Protein AF-A0A1V5WYM6-F1 (afdb_monomer_lite)

Secondary structure (DSSP, 8-state):
----------SSHHHHHHHHHHHHHHHHHTT----------------------------------------------------------------------------HHHHHHHHS-------PPPHHHHHHHHHHHHHHHTS-TT---------SPPPPEEEEEEEETTEEEEEEEETTS--EEE-----TTS-SSEETTEEEEE-GGG-EEETT----EETTEEEEEEEE-TT-HHHHHHHHHHHHHHHHHGGGSEEEEEES--TTHHHHHHH-TT--SSEEEETTTEEEES-STTT-HHHHHHHHHHHHHHHH-

Structure (mmCIF, N/CA/C/O backbone):
data_AF-A0A1V5WYM6-F1
#
_entry.id   AF-A0A1V5WYM6-F1
#
loop_
_atom_site.group_PDB
_atom_site.id
_atom_site.type_symbol
_atom_site.label_atom_id
_atom_site.label_alt_id
_atom_site.label_comp_id
_atom_site.label_asym_id
_atom_site.label_entity_id
_atom_site.label_seq_id
_atom_site.pdbx_PDB_ins_code
_atom_site.Cartn_x
_atom_site.Cartn_y
_atom_site.Cartn_z
_atom_site.occupancy
_atom_site.B_iso_or_equiv
_atom_site.auth_seq_id
_atom_site.auth_comp_id
_atom_site.auth_asym_id
_atom_site.auth_atom_id
_atom_site.pdbx_PDB_model_num
ATOM 1 N N . MET A 1 1 ? -14.411 38.735 -56.224 1.00 36.78 1 MET A N 1
ATOM 2 C CA . MET A 1 1 ? -13.073 39.218 -55.833 1.00 36.78 1 MET A CA 1
ATOM 3 C C . MET A 1 1 ? -12.874 38.912 -54.362 1.00 36.78 1 MET A C 1
ATOM 5 O O . MET A 1 1 ? -13.707 39.319 -53.565 1.00 36.78 1 MET A O 1
ATOM 9 N N . ASN A 1 2 ? -11.775 38.206 -54.098 1.00 36.97 2 ASN A N 1
ATOM 10 C CA . ASN A 1 2 ? -11.032 38.018 -52.849 1.00 36.97 2 ASN A CA 1
ATOM 11 C C . ASN A 1 2 ? -11.520 36.994 -51.813 1.00 36.97 2 ASN A C 1
ATOM 13 O O . ASN A 1 2 ? -12.339 37.266 -50.940 1.00 36.97 2 ASN A O 1
ATOM 17 N N . GLU A 1 3 ? -10.879 35.827 -51.929 1.00 46.09 3 GLU A N 1
ATOM 18 C CA . GLU A 1 3 ? -10.325 35.000 -50.855 1.00 46.09 3 GLU A CA 1
ATOM 19 C C . GLU A 1 3 ? -9.585 35.822 -49.785 1.00 46.09 3 GLU A C 1
ATOM 21 O O . GLU A 1 3 ? -8.897 36.791 -50.112 1.00 46.09 3 GLU A O 1
ATOM 26 N N . GLN A 1 4 ? -9.621 35.354 -48.533 1.00 38.25 4 GLN A N 1
ATOM 27 C CA . GLN A 1 4 ? -8.415 35.312 -47.706 1.00 38.25 4 GLN A CA 1
ATOM 28 C C . GLN A 1 4 ? -8.516 34.227 -46.626 1.00 38.25 4 GLN A C 1
ATOM 30 O O . GLN A 1 4 ? -9.506 34.119 -45.902 1.00 38.25 4 GLN A O 1
ATOM 35 N N . GLU A 1 5 ? -7.474 33.399 -46.597 1.00 45.88 5 GLU A N 1
ATOM 36 C CA . GLU A 1 5 ? -7.307 32.178 -45.820 1.00 45.88 5 GLU A CA 1
ATOM 37 C C . GLU A 1 5 ? -6.870 32.412 -44.367 1.00 45.88 5 GLU A C 1
ATOM 39 O O . G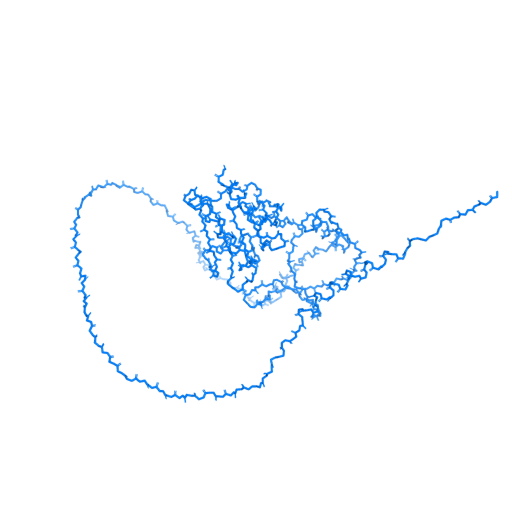LU A 1 5 ? -6.249 33.413 -44.008 1.00 45.88 5 GLU A O 1
ATOM 44 N N . ASN A 1 6 ? -7.162 31.393 -43.558 1.00 42.66 6 ASN A N 1
ATOM 45 C CA . ASN A 1 6 ? -6.689 31.173 -42.198 1.00 42.66 6 ASN A CA 1
ATOM 46 C C . ASN A 1 6 ? -5.190 30.840 -42.150 1.00 42.66 6 ASN A C 1
ATOM 48 O O . ASN A 1 6 ? -4.718 29.982 -42.894 1.00 42.66 6 ASN A O 1
ATOM 52 N N . GLY A 1 7 ? -4.481 31.393 -41.162 1.00 36.47 7 GLY A N 1
ATOM 53 C CA . GLY A 1 7 ? -3.114 31.002 -40.832 1.00 36.47 7 GLY A CA 1
ATOM 54 C C . GLY A 1 7 ? -2.772 31.185 -39.351 1.00 36.47 7 GLY A C 1
ATOM 55 O O . GLY A 1 7 ? -2.879 32.277 -38.811 1.00 36.47 7 GLY A O 1
ATOM 56 N N . GLU A 1 8 ? -2.272 30.097 -38.756 1.00 37.03 8 GLU A N 1
ATOM 57 C CA . GLU A 1 8 ? -1.333 30.041 -37.621 1.00 37.03 8 GLU A CA 1
ATOM 58 C C . GLU A 1 8 ? -1.859 30.044 -36.160 1.00 37.03 8 GLU A C 1
ATOM 60 O O . GLU A 1 8 ? -1.961 31.059 -35.480 1.00 37.03 8 GLU A O 1
ATOM 65 N N . SER A 1 9 ? -2.015 28.835 -35.594 1.00 44.81 9 SER A N 1
ATOM 66 C CA . SER A 1 9 ? -1.914 28.571 -34.146 1.00 44.81 9 SER A CA 1
ATOM 67 C C . SER A 1 9 ? -1.170 27.250 -33.902 1.00 44.81 9 SER A C 1
ATOM 69 O O . SER A 1 9 ? -1.761 26.178 -33.794 1.00 44.81 9 SER A O 1
ATOM 71 N N . SER A 1 10 ? 0.168 27.311 -33.871 1.00 47.84 10 SER A N 1
ATOM 72 C CA . SER A 1 10 ? 1.036 26.141 -33.622 1.00 47.84 10 SER A CA 1
ATOM 73 C C . SER A 1 10 ? 2.183 26.399 -32.628 1.00 47.84 10 SER A C 1
ATOM 75 O O . SER A 1 10 ? 2.973 25.489 -32.359 1.00 47.84 10 SER A O 1
ATOM 77 N N . LYS A 1 11 ? 2.313 27.599 -32.047 1.00 45.19 11 LYS A N 1
ATOM 78 C CA . LYS A 1 11 ? 3.473 27.932 -31.194 1.00 45.19 11 LYS A CA 1
ATOM 79 C C . LYS A 1 11 ? 3.240 27.775 -29.683 1.00 45.19 11 LYS A C 1
ATOM 81 O O . LYS A 1 11 ? 4.210 27.566 -28.964 1.00 45.19 11 LYS A O 1
ATOM 86 N N . SER A 1 12 ? 1.998 27.744 -29.188 1.00 44.78 12 SER A N 1
ATOM 87 C CA . SER A 1 12 ? 1.734 27.658 -27.734 1.00 44.78 12 SER A CA 1
ATOM 88 C C . SER A 1 12 ? 1.784 26.239 -27.145 1.00 44.78 12 SER A C 1
ATOM 90 O O . SER A 1 12 ? 2.057 26.081 -25.958 1.00 44.78 12 SER A O 1
ATOM 92 N N . LYS A 1 13 ? 1.607 25.182 -27.953 1.00 44.88 13 LYS A N 1
ATOM 93 C CA . LYS A 1 13 ? 1.629 23.787 -27.459 1.00 44.88 13 LYS A CA 1
ATOM 94 C C . LYS A 1 13 ? 3.032 23.224 -27.200 1.00 44.88 13 LYS A C 1
ATOM 96 O O . LYS A 1 13 ? 3.163 22.254 -26.462 1.00 44.88 13 LYS A O 1
ATOM 101 N N . LYS A 1 14 ? 4.088 23.828 -27.760 1.00 44.44 14 LYS A N 1
ATOM 102 C CA . LYS A 1 14 ? 5.473 23.354 -27.563 1.00 44.44 14 LYS A CA 1
ATOM 103 C C . LYS A 1 14 ? 6.084 23.789 -26.226 1.00 44.44 14 LYS A C 1
ATOM 105 O O . LYS A 1 14 ? 6.972 23.108 -25.730 1.00 44.44 14 LYS A O 1
ATOM 110 N N . ILE A 1 15 ? 5.585 24.865 -25.616 1.00 46.44 15 ILE A N 1
ATOM 111 C CA . ILE A 1 15 ? 6.141 25.397 -24.359 1.00 46.44 15 ILE A CA 1
ATOM 112 C C . ILE A 1 15 ? 5.663 24.583 -23.144 1.00 46.44 15 ILE A C 1
ATOM 114 O O . ILE A 1 15 ? 6.421 24.380 -22.202 1.00 46.44 15 ILE A O 1
ATOM 118 N N . ILE A 1 16 ? 4.450 24.022 -23.191 1.00 46.00 16 ILE A N 1
ATOM 119 C CA . ILE A 1 16 ? 3.878 23.265 -22.063 1.00 46.00 16 ILE A CA 1
ATOM 120 C C . ILE A 1 16 ? 4.504 21.862 -21.932 1.00 46.00 16 ILE A C 1
ATOM 122 O O . ILE A 1 16 ? 4.691 21.372 -20.823 1.00 46.00 16 ILE A O 1
ATOM 126 N N . ILE A 1 17 ? 4.915 21.237 -23.042 1.00 46.59 17 ILE A N 1
ATOM 127 C CA . ILE A 1 17 ? 5.555 19.906 -23.020 1.00 46.59 17 ILE A CA 1
ATOM 128 C C . ILE A 1 17 ? 7.007 19.987 -22.511 1.00 46.59 17 ILE A C 1
ATOM 130 O O . ILE A 1 17 ? 7.480 19.058 -21.859 1.00 46.59 17 ILE A O 1
ATOM 134 N N . GLY A 1 18 ? 7.698 21.113 -22.726 1.00 40.75 18 GLY A N 1
ATOM 135 C CA . GLY A 1 18 ? 9.065 21.317 -22.234 1.00 40.75 18 GLY A CA 1
ATOM 136 C C . GLY A 1 18 ? 9.179 21.380 -20.706 1.00 40.75 18 GLY A C 1
ATOM 137 O O . GLY A 1 18 ? 10.177 20.932 -20.153 1.00 40.75 18 GLY A O 1
ATOM 138 N N . LEU A 1 19 ? 8.149 21.871 -20.008 1.00 40.53 19 LEU A N 1
ATOM 139 C CA . LEU A 1 19 ? 8.171 22.016 -18.546 1.00 40.53 19 LEU A CA 1
ATOM 140 C C . LEU A 1 19 ? 7.964 20.689 -17.797 1.00 40.53 19 LEU A C 1
ATOM 142 O O . LEU A 1 19 ? 8.553 20.496 -16.739 1.00 40.53 19 LEU A O 1
ATOM 146 N N . ILE A 1 20 ? 7.203 19.745 -18.360 1.00 45.59 20 ILE A N 1
ATOM 147 C CA . ILE A 1 20 ? 6.904 18.463 -17.694 1.00 45.59 20 ILE A CA 1
ATOM 148 C C . ILE A 1 20 ? 8.109 17.505 -17.751 1.00 45.59 20 ILE A C 1
ATOM 150 O O . ILE A 1 20 ? 8.365 16.774 -16.795 1.00 45.59 20 ILE A O 1
ATOM 154 N N . VAL A 1 21 ? 8.906 17.547 -18.826 1.00 42.94 21 VAL A N 1
ATOM 155 C CA . VAL A 1 21 ? 10.108 16.700 -18.965 1.00 42.94 21 VAL A CA 1
ATOM 156 C C . VAL A 1 21 ? 11.228 17.142 -18.011 1.00 42.94 21 VAL A C 1
ATOM 158 O O . VAL A 1 21 ? 11.961 16.304 -17.491 1.00 42.94 21 VAL A O 1
ATOM 161 N N . VAL A 1 22 ? 11.322 18.440 -17.700 1.00 40.50 22 VAL A N 1
ATOM 162 C CA . VAL A 1 22 ? 12.322 18.966 -16.755 1.00 40.50 22 VAL A CA 1
ATOM 163 C C . VAL A 1 22 ? 12.018 18.535 -15.312 1.00 40.50 22 VAL A C 1
ATOM 165 O O . VAL A 1 22 ? 12.944 18.210 -14.572 1.00 40.50 22 VAL A O 1
ATOM 168 N N . SER A 1 23 ? 10.744 18.422 -14.918 1.00 43.16 23 SER A N 1
ATOM 169 C CA . SER A 1 23 ? 10.367 17.976 -13.566 1.00 43.16 23 SER A CA 1
ATOM 170 C C . SER A 1 23 ? 10.660 16.493 -13.300 1.00 43.16 23 SER A C 1
ATOM 172 O O . SER A 1 23 ? 11.067 16.150 -12.193 1.00 43.16 23 SER A O 1
ATOM 174 N N . VAL A 1 24 ? 10.530 15.618 -14.306 1.00 44.75 24 VAL A N 1
ATOM 175 C CA . VAL A 1 24 ? 10.865 14.184 -14.161 1.00 44.75 24 VAL A CA 1
ATOM 176 C C . VAL A 1 24 ? 12.384 13.972 -14.084 1.00 44.75 24 VAL A C 1
ATOM 178 O O . VAL A 1 24 ? 12.848 13.118 -13.332 1.00 44.75 24 VAL A O 1
ATOM 181 N N . ILE A 1 25 ? 13.178 14.795 -14.781 1.00 45.91 25 ILE A N 1
ATOM 182 C CA . ILE A 1 25 ? 14.649 14.722 -14.730 1.00 45.91 25 ILE A CA 1
ATOM 183 C C . ILE A 1 25 ? 15.201 15.309 -13.415 1.00 45.91 25 ILE A C 1
ATOM 185 O O . ILE A 1 25 ? 16.142 14.754 -12.848 1.00 45.91 25 ILE A O 1
ATOM 189 N N . LEU A 1 26 ? 14.594 16.370 -12.867 1.00 37.72 26 LEU A N 1
ATOM 190 C CA . LEU A 1 26 ? 14.989 16.919 -11.560 1.00 37.72 26 LEU A CA 1
ATOM 191 C C . LEU A 1 26 ? 14.658 15.984 -10.384 1.00 37.72 26 LEU A C 1
ATOM 193 O O . LEU A 1 26 ? 15.432 15.937 -9.430 1.00 37.72 26 LEU A O 1
ATOM 197 N N . GLY A 1 27 ? 13.585 15.187 -10.469 1.00 40.03 27 GLY A N 1
ATOM 198 C CA . GLY A 1 27 ? 13.257 14.177 -9.452 1.00 40.03 27 GLY A CA 1
ATOM 199 C C . GLY A 1 27 ? 14.315 13.074 -9.310 1.00 40.03 27 GLY A C 1
ATOM 200 O O . GLY A 1 27 ? 14.562 12.597 -8.207 1.00 40.03 27 GLY A O 1
ATOM 201 N N . ILE A 1 28 ? 15.008 12.729 -10.401 1.00 44.94 28 ILE A N 1
ATOM 202 C CA . ILE A 1 28 ? 16.105 11.745 -10.393 1.00 44.94 28 ILE A CA 1
ATOM 203 C C . ILE A 1 28 ? 17.408 12.374 -9.861 1.00 44.94 28 ILE A C 1
ATOM 205 O O . ILE A 1 28 ? 18.213 11.698 -9.222 1.00 44.94 28 ILE A O 1
ATOM 209 N N . TYR A 1 29 ? 17.612 13.681 -10.058 1.00 36.41 29 TYR A N 1
ATOM 210 C CA . TYR A 1 29 ? 18.844 14.366 -9.645 1.00 36.41 29 TYR A CA 1
ATOM 211 C C . TYR A 1 29 ? 18.934 14.639 -8.132 1.00 36.41 29 TYR A C 1
ATOM 213 O O . TYR A 1 29 ? 20.037 14.735 -7.595 1.00 36.41 29 TYR A O 1
ATOM 221 N N . TYR A 1 30 ? 17.805 14.734 -7.421 1.00 42.03 30 TYR A N 1
ATOM 222 C CA . TYR A 1 30 ? 17.810 14.971 -5.969 1.00 42.03 30 TYR A CA 1
ATOM 223 C C . TYR A 1 30 ? 18.059 13.715 -5.117 1.00 42.03 30 TYR A C 1
ATOM 225 O O . TYR A 1 30 ? 18.401 13.859 -3.945 1.00 42.03 30 TYR A O 1
ATOM 233 N N . PHE A 1 31 ? 17.981 12.509 -5.691 1.00 44.03 31 PHE A N 1
ATOM 234 C CA . PHE A 1 31 ? 18.270 11.255 -4.977 1.00 44.03 31 PHE A CA 1
ATOM 235 C C . PHE A 1 31 ? 19.743 10.814 -5.029 1.00 44.03 31 PHE A C 1
ATOM 237 O O . PHE A 1 31 ? 20.125 9.902 -4.305 1.00 44.03 31 PHE A O 1
ATOM 244 N N . ASN A 1 32 ? 20.591 11.483 -5.821 1.00 42.31 32 ASN A N 1
ATOM 245 C CA . ASN A 1 32 ? 22.005 11.128 -6.002 1.00 42.31 32 ASN A CA 1
ATOM 246 C C . ASN A 1 32 ? 22.963 12.260 -5.592 1.00 42.31 32 ASN A C 1
ATOM 248 O O . ASN A 1 32 ? 23.913 12.573 -6.313 1.00 42.31 32 ASN A O 1
ATOM 252 N N . LYS A 1 33 ? 22.755 12.885 -4.426 1.00 35.44 33 LYS A N 1
ATOM 253 C CA . LYS A 1 33 ? 23.860 13.614 -3.785 1.00 35.44 33 LYS A CA 1
ATOM 254 C C . LYS A 1 33 ? 24.669 12.631 -2.936 1.00 35.44 33 LYS A C 1
ATOM 256 O O . LYS A 1 33 ? 24.126 12.128 -1.955 1.00 35.44 33 LYS A O 1
ATOM 261 N N . PRO A 1 34 ? 25.942 12.357 -3.268 1.00 38.69 34 PRO A N 1
ATOM 262 C CA . PRO A 1 34 ? 26.804 11.610 -2.367 1.00 38.69 34 PRO A CA 1
ATOM 263 C C . PRO A 1 34 ? 26.969 12.417 -1.076 1.00 38.69 34 PRO A C 1
ATOM 265 O O . PRO A 1 34 ? 27.369 13.584 -1.107 1.00 38.69 34 PRO A O 1
ATOM 268 N N . VAL A 1 35 ? 26.646 11.798 0.058 1.00 39.81 35 VAL A N 1
ATOM 269 C CA . VAL A 1 35 ? 27.080 12.289 1.364 1.00 39.81 35 VAL A CA 1
ATOM 270 C C . VAL A 1 35 ? 28.595 12.119 1.393 1.00 39.81 35 VAL A C 1
ATOM 272 O O . VAL A 1 35 ? 29.107 11.008 1.492 1.00 39.81 35 VAL A O 1
ATOM 275 N N . VAL A 1 36 ? 29.314 13.227 1.237 1.00 39.72 36 VAL A N 1
ATOM 276 C CA . VAL A 1 36 ? 30.743 13.287 1.531 1.00 39.72 36 VAL A CA 1
ATOM 277 C C . VAL A 1 36 ? 30.860 13.249 3.050 1.00 39.72 36 VAL A C 1
ATOM 279 O O . VAL A 1 36 ? 30.557 14.235 3.719 1.00 39.72 36 VAL A O 1
ATOM 282 N N . ILE A 1 37 ? 31.231 12.092 3.596 1.00 38.41 37 ILE A N 1
ATOM 283 C CA . ILE A 1 37 ? 31.683 11.992 4.983 1.00 38.41 37 ILE A CA 1
ATOM 284 C C . ILE A 1 37 ? 33.111 12.537 4.995 1.00 38.41 37 ILE A C 1
ATOM 286 O O . ILE A 1 37 ? 34.018 11.945 4.414 1.00 38.41 37 ILE A O 1
ATOM 290 N N . ASP A 1 38 ? 33.278 13.720 5.580 1.00 35.78 38 ASP A N 1
ATOM 291 C CA . ASP A 1 38 ? 34.584 14.325 5.818 1.00 35.78 38 ASP A CA 1
ATOM 292 C C . ASP A 1 38 ? 35.191 13.666 7.066 1.00 35.78 38 ASP A C 1
ATOM 294 O O . ASP A 1 38 ? 34.845 13.993 8.204 1.00 35.78 38 ASP A O 1
ATOM 298 N N . ASP A 1 39 ? 36.059 12.677 6.849 1.00 42.38 39 ASP A N 1
ATOM 299 C CA . ASP A 1 39 ? 36.878 12.057 7.890 1.00 42.38 39 ASP A CA 1
ATOM 300 C C . ASP A 1 39 ? 37.925 13.061 8.389 1.00 42.38 39 ASP A C 1
ATOM 302 O O . ASP A 1 39 ? 39.085 13.027 7.975 1.00 42.38 39 ASP A O 1
ATOM 306 N N . LYS A 1 40 ? 37.530 13.980 9.280 1.00 41.56 40 LYS A N 1
ATOM 307 C CA . LYS A 1 40 ? 38.462 14.830 10.041 1.00 41.56 40 LYS A CA 1
ATOM 308 C C . LYS A 1 40 ? 37.807 15.472 11.268 1.00 41.56 40 LYS A C 1
ATOM 310 O O . LYS A 1 40 ? 37.371 16.616 11.233 1.00 41.56 40 LYS A O 1
ATOM 315 N N . LYS A 1 41 ? 37.830 14.737 12.384 1.00 34.66 41 LYS A N 1
ATOM 316 C CA . LYS A 1 41 ? 38.372 15.151 13.699 1.00 34.66 41 LYS A CA 1
ATOM 317 C C . LYS A 1 41 ? 37.830 14.240 14.797 1.00 34.66 41 LYS A C 1
ATOM 319 O O . LYS A 1 41 ? 36.766 14.460 15.364 1.00 34.66 41 LYS A O 1
ATOM 324 N N . VAL A 1 42 ? 38.634 13.233 15.118 1.00 39.03 42 VAL A N 1
ATOM 325 C CA . VAL A 1 42 ? 38.655 12.629 16.447 1.00 39.03 42 VAL A CA 1
ATOM 326 C C . VAL A 1 42 ? 39.412 13.610 17.336 1.00 39.03 42 VAL A C 1
ATOM 328 O O . VAL A 1 42 ? 40.638 13.620 17.323 1.00 39.03 42 VAL A O 1
ATOM 331 N N . ASP A 1 43 ? 38.689 14.453 18.070 1.00 38.03 43 ASP A N 1
ATOM 332 C CA . ASP A 1 43 ? 39.252 15.161 19.218 1.00 38.03 43 ASP A CA 1
ATOM 333 C C . ASP A 1 43 ? 38.719 14.492 20.488 1.00 38.03 43 ASP A C 1
ATOM 335 O O . ASP A 1 43 ? 37.525 14.484 20.788 1.00 38.03 43 ASP A O 1
ATOM 339 N N . GLN A 1 44 ? 39.653 13.861 21.197 1.00 40.50 44 GLN A N 1
ATOM 340 C CA . GLN A 1 44 ? 39.470 13.225 22.490 1.00 40.50 44 GLN A CA 1
ATOM 341 C C . GLN A 1 44 ? 39.040 14.272 23.524 1.00 40.50 44 GLN A C 1
ATOM 343 O O . GLN A 1 44 ? 39.818 15.162 23.876 1.00 40.50 44 GLN A O 1
ATOM 348 N N . ALA A 1 45 ? 37.829 14.138 24.063 1.00 34.50 45 ALA A N 1
ATOM 349 C CA . ALA A 1 45 ? 37.422 14.851 25.264 1.00 34.50 45 ALA A CA 1
ATOM 350 C C . ALA A 1 45 ? 37.619 13.944 26.484 1.00 34.50 45 ALA A C 1
ATOM 352 O O . ALA A 1 45 ? 36.924 12.953 26.693 1.00 34.50 45 ALA A O 1
ATOM 353 N N . LYS A 1 46 ? 38.661 14.318 27.225 1.00 33.91 46 LYS A N 1
ATOM 354 C CA . LYS A 1 46 ? 39.077 13.916 28.566 1.00 33.91 46 LYS A CA 1
ATOM 355 C C . LYS A 1 46 ? 37.951 13.468 29.501 1.00 33.91 46 LYS A C 1
ATOM 357 O O . LYS A 1 46 ? 36.995 14.193 29.752 1.00 33.91 46 LYS A O 1
ATOM 362 N N . VAL A 1 47 ? 38.222 12.321 30.115 1.00 37.72 47 VAL A N 1
ATOM 363 C CA . VAL A 1 47 ? 37.813 11.946 31.469 1.00 37.72 47 VAL A CA 1
ATOM 364 C C . VAL A 1 47 ? 38.242 13.051 32.438 1.00 37.72 47 VAL A C 1
ATOM 366 O O . VAL A 1 47 ? 39.424 13.399 32.493 1.00 37.72 47 VAL A O 1
ATOM 369 N N . SER A 1 48 ? 37.295 13.593 33.194 1.00 35.06 48 SER A N 1
ATOM 370 C CA . SER A 1 48 ? 37.574 14.303 34.439 1.00 35.06 48 SER A CA 1
ATOM 371 C C . SER A 1 48 ? 36.612 13.797 35.499 1.00 35.06 48 SER A C 1
ATOM 373 O O . SER A 1 48 ? 35.399 13.979 35.392 1.00 35.06 48 SER A O 1
ATOM 375 N N . ASP A 1 49 ? 37.206 13.121 36.474 1.00 38.84 49 ASP A N 1
ATOM 376 C CA . ASP A 1 49 ? 36.630 12.749 37.752 1.00 38.84 49 ASP A CA 1
ATOM 377 C C . ASP A 1 49 ? 36.068 13.975 38.472 1.00 38.84 49 ASP A C 1
ATOM 379 O O . ASP A 1 49 ? 36.772 14.970 38.623 1.00 38.84 49 ASP A O 1
ATOM 383 N N . GLU A 1 50 ? 34.845 13.868 38.985 1.00 34.91 50 GLU A N 1
ATOM 384 C CA . GLU A 1 50 ? 34.429 14.595 40.184 1.00 34.91 50 GLU A CA 1
ATOM 385 C C . GLU A 1 50 ? 33.249 13.864 40.844 1.00 34.91 50 GLU A C 1
ATOM 387 O O . GLU A 1 50 ? 32.126 13.832 40.342 1.00 34.91 50 GLU A O 1
ATOM 392 N N . GLN A 1 51 ? 33.535 13.232 41.985 1.00 35.31 51 GLN A N 1
ATOM 393 C CA . GLN A 1 51 ? 32.532 12.901 42.997 1.00 35.31 51 GLN A CA 1
ATOM 394 C C . GLN A 1 51 ? 31.957 14.194 43.596 1.00 35.31 51 GLN A C 1
ATOM 396 O O . GLN A 1 51 ? 32.651 15.209 43.673 1.00 35.31 51 GLN A O 1
ATOM 401 N N . PRO A 1 52 ? 30.769 14.105 44.212 1.00 45.41 52 PRO A N 1
ATOM 402 C CA . PRO A 1 52 ? 30.780 14.295 45.657 1.00 45.41 52 PRO A CA 1
ATOM 403 C C . PRO A 1 52 ? 30.025 13.216 46.437 1.00 45.41 52 PRO A C 1
ATOM 405 O O . PRO A 1 52 ? 29.077 12.583 45.978 1.00 45.41 52 PRO A O 1
ATOM 408 N N . GLN A 1 53 ? 30.533 13.030 47.652 1.00 32.78 53 GLN A N 1
ATOM 409 C CA . GLN A 1 53 ? 29.983 12.270 48.766 1.00 32.78 53 GLN A CA 1
ATOM 410 C C . GLN A 1 53 ? 28.755 12.957 49.391 1.00 32.78 53 GLN A C 1
ATOM 412 O O . GLN A 1 53 ? 28.593 14.169 49.268 1.00 32.78 53 GLN A O 1
ATOM 417 N N . GLY A 1 54 ? 28.015 12.186 50.195 1.00 32.38 54 GLY A N 1
ATOM 418 C CA . GLY A 1 54 ? 27.216 12.676 51.329 1.00 32.38 54 GLY A CA 1
ATOM 419 C C . GLY A 1 54 ? 25.738 12.313 51.217 1.00 32.38 54 GLY A C 1
ATOM 420 O O . GLY A 1 54 ? 25.044 12.905 50.406 1.00 32.38 54 GLY A O 1
ATOM 421 N N . GLU A 1 55 ? 25.296 11.227 51.870 1.00 33.38 55 GLU A N 1
ATOM 422 C CA . GLU A 1 55 ? 24.508 11.245 53.133 1.00 33.38 55 GLU A CA 1
ATOM 423 C C . GLU A 1 55 ? 23.029 11.643 52.898 1.00 33.38 55 GLU A C 1
ATOM 425 O O . GLU A 1 55 ? 22.755 12.627 52.236 1.00 33.38 55 GLU A O 1
ATOM 430 N N . ASN A 1 56 ? 21.977 10.983 53.391 1.00 35.62 56 ASN A N 1
ATOM 431 C CA . ASN A 1 56 ? 21.794 10.120 54.555 1.00 35.62 56 ASN A CA 1
ATOM 432 C C . ASN A 1 56 ? 20.416 9.406 54.450 1.00 35.62 56 ASN A C 1
ATOM 434 O O . ASN A 1 56 ? 19.446 10.028 54.033 1.00 35.62 56 ASN A O 1
ATOM 438 N N . LYS A 1 57 ? 20.385 8.150 54.922 1.00 34.56 57 LYS A N 1
ATOM 439 C CA . LYS A 1 57 ? 19.414 7.497 55.838 1.00 34.56 57 LYS A CA 1
ATOM 440 C C . LYS A 1 57 ? 17.906 7.313 55.553 1.00 34.56 57 LYS A C 1
ATOM 442 O O . LYS A 1 57 ? 17.189 8.259 55.266 1.00 34.56 57 LYS A O 1
ATOM 447 N N . GLU A 1 58 ? 17.505 6.076 55.915 1.00 36.78 58 GLU A N 1
ATOM 448 C CA . GLU A 1 58 ? 16.258 5.615 56.584 1.00 36.78 58 GLU A CA 1
ATOM 449 C C . GLU A 1 58 ? 14.944 5.702 55.768 1.00 36.78 58 GLU A C 1
ATOM 451 O O . GLU A 1 58 ? 14.689 6.686 55.098 1.00 36.78 58 GLU A O 1
ATOM 456 N N . GLU A 1 59 ? 14.031 4.720 55.720 1.00 36.03 59 GLU A N 1
ATOM 457 C CA . GLU A 1 59 ? 13.745 3.563 56.581 1.00 36.03 59 GLU A CA 1
ATOM 458 C C . GLU A 1 59 ? 12.763 2.590 55.863 1.00 36.03 59 GLU A C 1
ATOM 460 O O . GLU A 1 59 ? 11.836 3.021 55.182 1.00 36.03 59 GLU A O 1
ATOM 465 N N . VAL A 1 60 ? 13.027 1.282 55.996 1.00 35.78 60 VAL A N 1
ATOM 466 C CA . VAL A 1 60 ? 12.138 0.108 56.227 1.00 35.78 60 VAL A CA 1
ATOM 467 C C . VAL A 1 60 ? 10.614 0.319 56.008 1.00 35.78 60 VAL A C 1
ATOM 469 O O . VAL A 1 60 ? 9.988 1.173 56.620 1.00 35.78 60 VAL A O 1
ATOM 472 N N . SER A 1 61 ? 9.901 -0.497 55.221 1.00 36.06 61 SER A N 1
ATOM 473 C CA . SER A 1 61 ? 9.407 -1.797 55.703 1.00 36.06 61 SER A CA 1
ATOM 474 C C . SER A 1 61 ? 8.734 -2.660 54.628 1.00 36.06 61 SER A C 1
ATOM 476 O O . SER A 1 61 ? 8.044 -2.210 53.717 1.00 36.06 61 SER A O 1
ATOM 478 N N . GLU A 1 62 ? 8.976 -3.946 54.823 1.00 38.84 62 GLU A N 1
ATOM 479 C CA . GLU A 1 62 ? 8.550 -5.162 54.150 1.00 38.84 62 GLU A CA 1
ATOM 480 C C . GLU A 1 62 ? 7.289 -5.709 54.837 1.00 38.84 62 GLU A C 1
ATOM 482 O O . GLU A 1 62 ? 7.325 -5.842 56.053 1.00 38.84 62 GLU A O 1
ATOM 487 N N . VAL A 1 63 ? 6.225 -6.076 54.101 1.00 33.84 63 VAL A N 1
ATOM 488 C CA . VAL A 1 63 ? 5.321 -7.190 54.476 1.00 33.84 63 VAL A CA 1
ATOM 489 C C . VAL A 1 63 ? 4.634 -7.792 53.230 1.00 33.84 63 VAL A C 1
ATOM 491 O O . VAL A 1 63 ? 3.819 -7.163 52.560 1.00 33.84 63 VAL A O 1
ATOM 494 N N . LYS A 1 64 ? 4.928 -9.068 52.982 1.00 38.28 64 LYS A N 1
ATOM 495 C CA . LYS A 1 64 ? 4.067 -10.151 52.444 1.00 38.28 64 LYS A CA 1
ATOM 496 C C . LYS A 1 64 ? 4.339 -11.354 53.394 1.00 38.28 64 LYS A C 1
ATOM 498 O O . LYS A 1 64 ? 5.345 -11.263 54.100 1.00 38.28 64 LYS A O 1
ATOM 503 N N . PRO A 1 65 ? 3.639 -12.512 53.400 1.00 52.75 65 PRO A N 1
ATOM 504 C CA . PRO A 1 65 ? 2.406 -12.959 52.729 1.00 52.75 65 PRO A CA 1
ATOM 505 C C . PRO A 1 65 ? 1.434 -13.760 53.658 1.00 52.75 65 PRO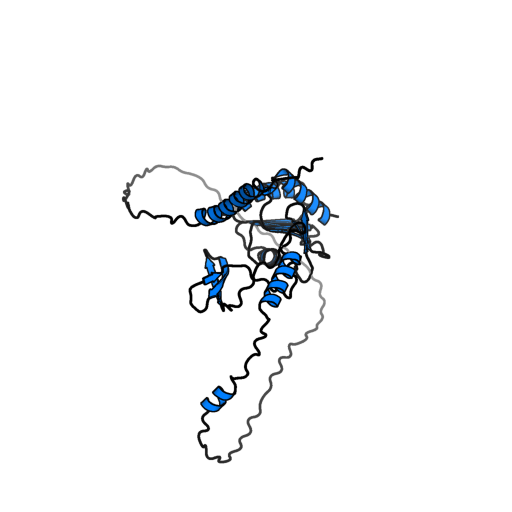 A C 1
ATOM 507 O O . PRO A 1 65 ? 1.766 -14.058 54.792 1.00 52.75 65 PRO A O 1
ATOM 510 N N . GLU A 1 66 ? 0.275 -14.183 53.140 1.00 32.44 66 GLU A N 1
ATOM 511 C CA . GLU A 1 66 ? -0.568 -15.334 53.580 1.00 32.44 66 GLU A CA 1
ATOM 512 C C . GLU A 1 66 ? -1.634 -15.484 52.466 1.00 32.44 66 GLU A C 1
ATOM 514 O O . GLU A 1 66 ? -2.243 -14.485 52.095 1.00 32.44 66 GLU A O 1
ATOM 519 N N . VAL A 1 67 ? -1.793 -16.542 51.657 1.00 38.41 67 VAL A N 1
ATOM 520 C CA . VAL A 1 67 ? -1.980 -18.000 51.832 1.00 38.41 67 VAL A CA 1
ATOM 521 C C . VAL A 1 67 ? -3.095 -18.376 52.804 1.00 38.41 67 VAL A C 1
ATOM 523 O O . VAL A 1 67 ? -2.830 -18.509 53.986 1.00 38.41 67 VAL A O 1
ATOM 526 N N . VAL A 1 68 ? -4.286 -18.677 52.266 1.00 35.00 68 VAL A N 1
ATOM 527 C CA . VAL A 1 68 ? -5.143 -19.791 52.717 1.00 35.00 68 VAL A CA 1
ATOM 528 C C . VAL A 1 68 ? -5.862 -20.397 51.501 1.00 35.00 68 VAL A C 1
ATOM 530 O O . VAL A 1 68 ? -6.430 -19.692 50.668 1.00 35.00 68 VAL A O 1
ATOM 533 N N . SER A 1 69 ? -5.768 -21.718 51.423 1.00 34.16 69 SER A N 1
ATOM 534 C CA . SER A 1 69 ? -6.414 -22.691 50.537 1.00 34.16 69 SER A CA 1
ATOM 535 C C . SER A 1 69 ? -7.614 -23.360 51.223 1.00 34.16 69 SER A C 1
ATOM 537 O O . SER A 1 69 ? -7.595 -23.441 52.443 1.00 34.16 69 SER A O 1
ATOM 539 N N . GLU A 1 70 ? -8.559 -23.917 50.452 1.00 34.28 70 GLU A N 1
ATOM 540 C CA . GLU A 1 70 ? -9.249 -25.226 50.650 1.00 34.28 70 GLU A CA 1
ATOM 541 C C . GLU A 1 70 ? -10.289 -25.408 49.512 1.00 34.28 70 GLU A C 1
ATOM 543 O O . GLU A 1 70 ? -11.025 -24.477 49.197 1.00 34.28 70 GLU A O 1
ATOM 548 N N . GLU A 1 71 ? -10.140 -26.409 48.627 1.00 32.09 71 GLU A N 1
ATOM 549 C CA . GLU A 1 71 ? -10.741 -27.774 48.649 1.00 32.09 71 GLU A CA 1
ATOM 550 C C . GLU A 1 71 ? -12.280 -27.776 48.542 1.00 32.09 71 GLU A C 1
ATOM 552 O O . GLU A 1 71 ? -12.972 -27.218 49.382 1.00 32.09 71 GLU A O 1
ATOM 557 N N . GLY A 1 72 ? -12.905 -28.258 47.460 1.00 30.62 72 GLY A N 1
ATOM 558 C CA . GLY A 1 72 ? -13.139 -29.649 46.998 1.00 30.62 72 GLY A CA 1
ATOM 559 C C . GLY A 1 72 ? -14.565 -29.643 46.377 1.00 30.62 72 GLY A C 1
ATOM 560 O O . GLY A 1 72 ? -15.338 -28.748 46.701 1.00 30.62 72 GLY A O 1
ATOM 561 N N . LYS A 1 73 ? -15.060 -30.468 45.447 1.00 31.80 73 LYS A N 1
ATOM 562 C CA . LYS A 1 73 ? -14.984 -31.900 45.107 1.00 31.80 73 LYS A CA 1
ATOM 563 C C . LYS A 1 73 ? -15.665 -32.057 43.719 1.00 31.80 73 LYS A C 1
ATOM 565 O O . LYS A 1 73 ? -16.580 -31.299 43.420 1.00 31.80 73 LYS A O 1
ATOM 570 N N . GLU A 1 74 ? -15.125 -32.837 42.780 1.00 30.88 74 GLU A N 1
ATOM 571 C CA . GLU A 1 74 ? -15.411 -34.269 42.522 1.00 30.88 74 GLU A CA 1
ATOM 572 C C . GLU A 1 74 ? -16.653 -34.509 41.630 1.00 30.88 74 GLU A C 1
ATOM 574 O O . GLU A 1 74 ? -17.752 -34.051 41.930 1.00 30.88 74 GLU A O 1
ATOM 579 N N . GLY A 1 75 ? -16.451 -35.231 40.521 1.00 31.53 75 GLY A N 1
ATOM 580 C CA . GLY A 1 75 ? -17.488 -35.627 39.563 1.00 31.53 75 GLY A CA 1
ATOM 581 C C . GLY A 1 75 ? -16.900 -36.200 38.269 1.00 31.53 75 GLY A C 1
ATOM 582 O O . GLY A 1 75 ? -16.657 -35.465 37.318 1.00 31.53 75 GLY A O 1
ATOM 583 N N . GLU A 1 76 ? -16.632 -37.508 38.285 1.00 32.91 76 GLU A N 1
ATOM 584 C CA . GLU A 1 76 ? -16.271 -38.383 37.158 1.00 32.91 76 GLU A CA 1
ATOM 585 C C . GLU A 1 76 ? -17.227 -38.266 35.950 1.00 32.91 76 GLU A C 1
ATOM 587 O O . GLU A 1 76 ? -18.419 -38.073 36.148 1.00 32.91 76 GLU A O 1
ATOM 592 N N . GLU A 1 77 ? -16.745 -38.494 34.716 1.00 32.38 77 GLU A N 1
ATOM 593 C CA . GLU A 1 77 ? -17.051 -39.724 33.949 1.00 32.38 77 GLU A CA 1
ATOM 594 C C . GLU A 1 77 ? -16.236 -39.817 32.634 1.00 32.38 77 GLU A C 1
ATOM 596 O O . GLU A 1 77 ? -15.943 -38.833 31.959 1.00 32.38 77 GLU A O 1
ATOM 601 N N . LYS A 1 78 ? -15.833 -41.051 32.314 1.00 33.47 78 LYS A N 1
ATOM 602 C CA . LYS A 1 78 ? -14.988 -41.513 31.201 1.00 33.47 78 LYS A CA 1
ATOM 603 C C . LYS A 1 78 ? -15.739 -41.555 29.859 1.00 33.47 78 LYS A C 1
ATOM 605 O O . LYS A 1 78 ? -16.890 -41.975 29.843 1.00 33.47 78 LYS A O 1
ATOM 610 N N . LYS A 1 79 ? -15.025 -41.374 28.736 1.00 31.41 79 LYS A N 1
ATOM 611 C CA . LYS A 1 79 ? -14.776 -42.445 27.735 1.00 31.41 79 LYS A CA 1
ATOM 612 C C . LYS A 1 79 ? -13.980 -41.964 26.514 1.00 31.41 79 LYS A C 1
ATOM 614 O O . LYS A 1 79 ? -14.377 -41.024 25.841 1.00 31.41 79 LYS A O 1
ATOM 619 N N . ASP A 1 80 ? -12.879 -42.677 26.281 1.00 30.55 80 ASP A N 1
ATOM 620 C CA . ASP A 1 80 ? -12.343 -43.216 25.023 1.00 30.55 80 ASP A CA 1
ATOM 621 C C . ASP A 1 80 ? -12.773 -42.580 23.689 1.00 30.55 80 ASP A C 1
ATOM 623 O O . ASP A 1 80 ? -13.954 -42.536 23.358 1.00 30.55 80 ASP A O 1
ATOM 627 N N . VAL A 1 81 ? -11.790 -42.242 22.846 1.00 33.78 81 VAL A N 1
ATOM 628 C CA . VAL A 1 81 ? -11.421 -43.038 21.654 1.00 33.78 81 VAL A CA 1
ATOM 629 C C . VAL A 1 81 ? -10.147 -42.440 21.038 1.00 33.78 81 VAL A C 1
ATOM 631 O O . VAL A 1 81 ? -10.095 -41.280 20.638 1.00 33.78 81 VAL A O 1
ATOM 634 N N . SER A 1 82 ? -9.112 -43.274 20.973 1.00 33.06 82 SER A N 1
ATOM 635 C CA . SER A 1 82 ? -7.902 -43.115 20.169 1.00 33.06 82 SER A CA 1
ATOM 636 C C . SER A 1 82 ? -8.186 -43.413 18.696 1.00 33.06 82 SER A C 1
ATOM 638 O O . SER A 1 82 ? -8.885 -44.382 18.400 1.00 33.06 82 SER A O 1
ATOM 640 N N . ALA A 1 83 ? -7.550 -42.694 17.773 1.00 32.94 83 ALA A N 1
ATOM 641 C CA . ALA A 1 83 ? -7.267 -43.235 16.447 1.00 32.94 83 ALA A CA 1
ATOM 642 C C . ALA A 1 83 ? -5.888 -42.767 15.981 1.00 32.94 83 ALA A C 1
ATOM 644 O O . ALA A 1 83 ? -5.580 -41.577 15.954 1.00 32.94 83 ALA A O 1
ATOM 645 N N . GLU A 1 84 ? -5.065 -43.769 15.703 1.00 33.91 84 GLU A N 1
ATOM 646 C CA . GLU A 1 84 ? -3.645 -43.722 15.420 1.00 33.91 84 GLU A CA 1
ATOM 647 C C . GLU A 1 84 ? -3.322 -43.204 14.017 1.00 33.91 84 GLU A C 1
ATOM 649 O O . GLU A 1 84 ? -4.027 -43.428 13.033 1.00 33.91 84 GLU A O 1
ATOM 654 N N . THR A 1 85 ? -2.165 -42.558 13.964 1.00 31.80 85 THR A N 1
ATOM 655 C CA . THR A 1 85 ? -1.329 -42.288 12.802 1.00 31.80 85 THR A CA 1
ATOM 656 C C . THR A 1 85 ? -0.959 -43.587 12.073 1.00 31.80 85 THR A C 1
ATOM 658 O O . THR A 1 85 ? -0.356 -44.474 12.672 1.00 31.80 85 THR A O 1
ATOM 661 N N . ILE A 1 86 ? -1.222 -43.672 10.765 1.00 32.53 86 ILE A N 1
ATOM 662 C CA . ILE A 1 86 ? -0.659 -44.714 9.891 1.00 32.53 86 ILE A CA 1
ATOM 663 C C . ILE A 1 86 ? 0.456 -44.078 9.054 1.00 32.53 86 ILE A C 1
ATOM 665 O O . ILE A 1 86 ? 0.196 -43.304 8.136 1.00 32.53 86 ILE A O 1
ATOM 669 N N . ILE A 1 87 ? 1.704 -44.401 9.399 1.00 32.38 87 ILE A N 1
ATOM 670 C CA . ILE A 1 87 ? 2.875 -44.248 8.528 1.00 32.38 87 ILE A CA 1
ATOM 671 C C . ILE A 1 87 ? 3.120 -45.626 7.918 1.00 32.38 87 ILE A C 1
ATOM 673 O O . ILE A 1 87 ? 3.448 -46.575 8.626 1.00 32.38 87 ILE A O 1
ATOM 677 N N . GLU A 1 88 ? 2.934 -45.743 6.608 1.00 30.58 88 GLU A N 1
ATOM 678 C CA . GLU A 1 88 ? 3.174 -46.976 5.865 1.00 30.58 88 GLU A CA 1
ATOM 679 C C . GLU A 1 88 ? 4.665 -47.052 5.495 1.00 30.58 88 GLU A C 1
ATOM 681 O O . GLU A 1 88 ? 5.149 -46.405 4.567 1.00 30.58 88 GLU A O 1
ATOM 686 N N . SER A 1 89 ? 5.425 -47.808 6.284 1.00 31.47 89 SER A N 1
ATOM 687 C CA . SER A 1 89 ? 6.808 -48.186 6.001 1.00 31.47 89 SER A CA 1
ATOM 688 C C . SER A 1 89 ? 6.838 -49.406 5.076 1.00 31.47 89 SER A C 1
ATOM 690 O O . SER A 1 89 ? 6.425 -50.497 5.467 1.00 31.47 89 SER A O 1
ATOM 692 N N . VAL A 1 90 ? 7.354 -49.232 3.859 1.00 28.27 90 VAL A N 1
ATOM 693 C CA . VAL A 1 90 ? 7.612 -50.321 2.906 1.00 28.27 90 VAL A CA 1
ATOM 694 C C . VAL A 1 90 ? 8.949 -50.991 3.244 1.00 28.27 90 VAL A C 1
ATOM 696 O O . VAL A 1 90 ? 10.015 -50.420 3.021 1.00 28.27 90 VAL A O 1
ATOM 699 N N . GLU A 1 91 ? 8.898 -52.220 3.762 1.00 30.58 91 GLU A N 1
ATOM 700 C CA . GLU A 1 91 ? 10.058 -53.109 3.882 1.00 30.58 91 GLU A CA 1
ATOM 701 C C . GLU A 1 91 ? 10.365 -53.784 2.536 1.00 30.58 91 GLU A C 1
ATOM 703 O O . GLU A 1 91 ? 9.571 -54.564 2.004 1.00 30.58 91 GLU A O 1
ATOM 708 N N . VAL A 1 92 ? 11.559 -53.533 1.993 1.00 29.25 92 VAL A N 1
ATOM 709 C CA . VAL A 1 92 ? 12.101 -54.280 0.851 1.00 29.25 92 VAL A CA 1
ATOM 710 C C . VAL A 1 92 ? 12.873 -55.490 1.376 1.00 29.25 92 VAL A C 1
ATOM 712 O O . VAL A 1 92 ? 13.925 -55.357 2.000 1.00 29.25 92 VAL A O 1
ATOM 715 N N . LYS A 1 93 ? 12.352 -56.689 1.096 1.00 34.72 93 LYS A N 1
ATOM 716 C CA . LYS A 1 93 ? 13.007 -57.970 1.389 1.00 34.72 93 LYS A CA 1
ATOM 717 C C . LYS A 1 93 ? 14.282 -58.129 0.559 1.00 34.72 93 LYS A C 1
ATOM 719 O O . LYS A 1 93 ? 14.241 -58.163 -0.670 1.00 34.72 93 LYS A O 1
ATOM 724 N N . THR A 1 94 ? 15.409 -58.295 1.240 1.00 31.61 94 THR A N 1
ATOM 725 C CA . THR A 1 94 ? 16.706 -58.647 0.660 1.00 31.61 94 THR A CA 1
ATOM 726 C C . THR A 1 94 ? 16.746 -60.138 0.312 1.00 31.61 94 THR A C 1
ATOM 728 O O . THR A 1 94 ? 16.900 -61.004 1.169 1.00 31.61 94 THR A O 1
ATOM 731 N N . GLY A 1 95 ? 16.599 -60.450 -0.977 1.00 32.09 95 GLY A N 1
ATOM 732 C CA . GLY A 1 95 ? 16.845 -61.778 -1.538 1.00 32.09 95 GLY A CA 1
ATOM 733 C C . GLY A 1 95 ? 18.205 -61.825 -2.230 1.00 32.09 95 GLY A C 1
ATOM 734 O O . GLY A 1 95 ? 18.417 -61.165 -3.243 1.00 32.09 95 GLY A O 1
ATOM 735 N N . THR A 1 96 ? 19.136 -62.600 -1.680 1.00 33.41 96 THR A N 1
ATOM 736 C CA . THR A 1 96 ? 20.464 -62.845 -2.249 1.00 33.41 96 THR A CA 1
ATOM 737 C C . THR A 1 96 ? 20.350 -63.761 -3.470 1.00 33.41 96 THR A C 1
ATOM 739 O O . THR A 1 96 ? 19.995 -64.928 -3.336 1.00 33.41 96 THR A O 1
ATOM 742 N N . VAL A 1 97 ? 20.705 -63.267 -4.658 1.00 32.56 97 VAL A N 1
ATOM 743 C CA . VAL A 1 97 ? 20.984 -64.109 -5.830 1.00 32.56 97 VAL A CA 1
ATOM 744 C C . VAL A 1 97 ? 22.351 -63.713 -6.374 1.00 32.56 97 VAL A C 1
ATOM 746 O O . VAL A 1 97 ? 22.523 -62.643 -6.950 1.00 32.56 97 VAL A O 1
ATOM 749 N N . LYS A 1 98 ? 23.338 -64.588 -6.159 1.00 40.25 98 LYS A N 1
ATOM 750 C CA . LYS A 1 98 ? 24.623 -64.546 -6.860 1.00 40.25 98 LYS A CA 1
ATOM 751 C C . LYS A 1 98 ? 24.389 -64.961 -8.309 1.00 40.25 98 LYS A C 1
ATOM 753 O O . LYS A 1 98 ? 23.913 -66.070 -8.553 1.00 40.25 98 LYS A O 1
ATOM 758 N N . LYS A 1 99 ? 24.764 -64.108 -9.258 1.00 37.62 99 LYS A N 1
ATOM 759 C CA . LYS A 1 99 ? 25.095 -64.545 -10.612 1.00 37.62 99 LYS A CA 1
ATOM 760 C C . LYS A 1 99 ? 26.133 -63.602 -11.198 1.00 37.62 99 LYS A C 1
ATOM 762 O O . LYS A 1 99 ? 25.922 -62.393 -11.236 1.00 37.62 99 LYS A O 1
ATOM 767 N N . ASP A 1 100 ? 27.255 -64.189 -11.583 1.00 47.31 100 ASP A N 1
ATOM 768 C CA . ASP A 1 100 ? 28.403 -63.532 -12.185 1.00 47.31 100 ASP A CA 1
ATOM 769 C C . ASP A 1 100 ? 27.978 -62.752 -13.435 1.00 47.31 100 ASP A C 1
ATOM 771 O O . ASP A 1 100 ? 27.476 -63.328 -14.402 1.00 47.31 100 ASP A O 1
ATOM 775 N N . ILE A 1 101 ? 28.159 -61.430 -13.399 1.00 40.03 101 ILE A N 1
ATOM 776 C CA . ILE A 1 101 ? 28.096 -60.564 -14.575 1.00 40.03 101 ILE A CA 1
ATOM 777 C C . ILE A 1 101 ? 29.373 -59.733 -14.579 1.00 40.03 101 ILE A C 1
ATOM 779 O O . ILE A 1 101 ? 29.618 -58.902 -13.707 1.00 40.03 101 ILE A O 1
ATOM 783 N N . GLU A 1 102 ? 30.186 -60.015 -15.583 1.00 40.75 102 GLU A N 1
ATOM 784 C CA . GLU A 1 102 ? 31.402 -59.319 -15.965 1.00 40.75 102 GLU A CA 1
ATOM 785 C C . GLU A 1 102 ? 31.093 -57.827 -16.204 1.00 40.75 102 GLU A C 1
ATOM 787 O O . GLU A 1 102 ? 30.441 -57.445 -17.178 1.00 40.75 102 GLU A O 1
ATOM 792 N N . GLN A 1 103 ? 31.510 -56.970 -15.268 1.00 37.91 103 GLN A N 1
ATOM 793 C CA . GLN A 1 103 ? 31.353 -55.519 -15.363 1.00 37.91 103 GLN A CA 1
ATOM 794 C C . GLN A 1 103 ? 32.313 -54.956 -16.418 1.00 37.91 103 GLN A C 1
ATOM 796 O O . GLN A 1 103 ? 33.488 -54.718 -16.147 1.00 37.91 103 GLN A O 1
ATOM 801 N N . LYS A 1 104 ? 31.797 -54.658 -17.614 1.00 46.78 104 LYS A N 1
ATOM 802 C CA . LYS A 1 104 ? 32.358 -53.563 -18.416 1.00 46.78 104 LYS A CA 1
ATOM 803 C C . LYS A 1 104 ? 31.920 -52.243 -17.773 1.00 46.78 104 LYS A C 1
ATOM 805 O O . LYS A 1 104 ? 30.724 -52.095 -17.514 1.00 46.78 104 LYS A O 1
ATOM 810 N N . PRO A 1 105 ? 32.827 -51.286 -17.512 1.00 45.31 105 PRO A N 1
ATOM 811 C CA . PRO A 1 105 ? 32.435 -49.988 -16.986 1.00 45.31 105 PRO A CA 1
ATOM 812 C C . PRO A 1 105 ? 31.629 -49.258 -18.063 1.00 45.31 105 PRO A C 1
ATOM 814 O O . PRO A 1 105 ? 32.174 -48.790 -19.060 1.00 45.31 105 PRO A O 1
ATOM 817 N N . VAL A 1 106 ? 30.309 -49.214 -17.891 1.00 49.34 106 VAL A N 1
ATOM 818 C CA . VAL A 1 106 ? 29.456 -48.296 -18.643 1.00 49.34 106 VAL A CA 1
ATOM 819 C C . VAL A 1 106 ? 29.671 -46.936 -18.002 1.00 49.34 106 VAL A C 1
ATOM 821 O O . VAL A 1 106 ? 29.408 -46.763 -16.813 1.00 49.34 106 VAL A O 1
ATOM 824 N N . ASP A 1 107 ? 30.230 -46.012 -18.773 1.00 55.19 107 ASP A N 1
ATOM 825 C CA . ASP A 1 107 ? 30.558 -44.660 -18.344 1.00 55.19 107 ASP A CA 1
ATOM 826 C C . ASP A 1 107 ? 29.293 -43.941 -17.842 1.00 55.19 107 ASP A C 1
ATOM 828 O O . ASP A 1 107 ? 28.472 -43.445 -18.617 1.00 55.19 107 ASP A O 1
ATOM 832 N N . ALA A 1 108 ? 29.100 -43.938 -16.522 1.00 49.72 108 ALA A N 1
ATOM 833 C CA . ALA A 1 108 ? 27.934 -43.350 -15.875 1.00 49.72 108 ALA A CA 1
ATOM 834 C C . ALA A 1 108 ? 27.832 -41.835 -16.138 1.00 49.72 108 ALA A C 1
ATOM 836 O O . ALA A 1 108 ? 26.733 -41.285 -16.069 1.00 49.72 108 ALA A O 1
ATOM 837 N N . MET A 1 10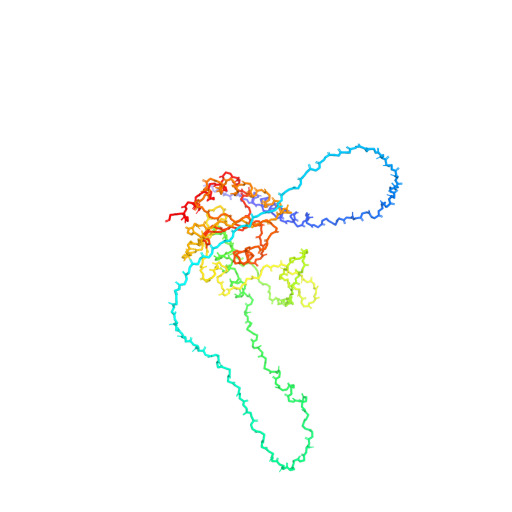9 ? 28.929 -41.163 -16.521 1.00 51.53 109 MET A N 1
ATOM 838 C CA . MET A 1 109 ? 28.882 -39.755 -16.931 1.00 51.53 109 MET A CA 1
ATOM 839 C C . MET A 1 109 ? 28.199 -39.546 -18.288 1.00 51.53 109 MET A C 1
ATOM 841 O O . MET A 1 109 ? 27.564 -38.510 -18.492 1.00 51.53 109 MET A O 1
ATOM 845 N N . ALA A 1 110 ? 28.262 -40.516 -19.204 1.00 51.72 110 ALA A N 1
ATOM 846 C CA . ALA A 1 110 ? 27.603 -40.399 -20.505 1.00 51.72 110 ALA A CA 1
ATOM 847 C C . ALA A 1 110 ? 26.071 -40.484 -20.380 1.00 51.72 110 ALA A C 1
ATOM 849 O O . ALA A 1 110 ? 25.347 -39.783 -21.090 1.00 51.72 110 ALA A O 1
ATOM 850 N N . LEU A 1 111 ? 25.567 -41.291 -19.437 1.00 43.50 111 LEU A N 1
ATOM 851 C CA . LEU A 1 111 ? 24.127 -41.425 -19.200 1.00 43.50 111 LEU A CA 1
ATOM 852 C C . LEU A 1 111 ? 23.542 -40.206 -18.470 1.00 43.50 111 LEU A C 1
ATOM 854 O O . LEU A 1 111 ? 22.428 -39.784 -18.774 1.00 43.50 111 LEU A O 1
ATOM 858 N N . VAL A 1 112 ? 24.311 -39.595 -17.560 1.00 51.34 112 VAL A N 1
ATOM 859 C CA . VAL A 1 112 ? 23.906 -38.359 -16.872 1.00 51.34 112 VAL A CA 1
ATOM 860 C C . VAL A 1 112 ? 23.842 -37.187 -17.858 1.00 51.34 112 VAL A C 1
ATOM 862 O O . VAL A 1 112 ? 22.854 -36.461 -17.855 1.00 51.34 112 VAL A O 1
ATOM 865 N N . ASN A 1 113 ? 24.787 -37.061 -18.797 1.00 49.03 113 ASN A N 1
ATOM 866 C CA . ASN A 1 113 ? 24.718 -36.023 -19.838 1.00 49.03 113 ASN A CA 1
ATOM 867 C C . ASN A 1 113 ? 23.556 -36.211 -20.833 1.00 49.03 113 ASN A C 1
ATOM 869 O O . ASN A 1 113 ? 23.084 -35.232 -21.410 1.00 49.03 113 ASN A O 1
ATOM 873 N N . SER A 1 114 ? 23.054 -37.438 -21.010 1.00 45.34 114 SER A N 1
ATOM 874 C CA . SER A 1 114 ? 21.897 -37.719 -21.872 1.00 45.34 114 SER A CA 1
ATOM 875 C C . SER A 1 114 ? 20.548 -37.372 -21.226 1.00 45.34 114 SER A C 1
ATOM 877 O O . SER A 1 114 ? 19.562 -37.233 -21.949 1.00 45.34 114 SER A O 1
ATOM 879 N N . LEU A 1 115 ? 20.474 -37.245 -19.896 1.00 44.81 115 LEU A N 1
ATOM 880 C CA . LEU A 1 115 ? 19.215 -37.039 -19.163 1.00 44.81 115 LEU A CA 1
ATOM 881 C C . LEU A 1 115 ? 18.937 -35.569 -18.800 1.00 44.81 115 LEU A C 1
ATOM 883 O O . LEU A 1 115 ? 17.848 -35.265 -18.323 1.00 44.81 115 LEU A O 1
ATOM 887 N N . ILE A 1 116 ? 19.874 -34.646 -19.060 1.00 50.19 116 ILE A N 1
ATOM 888 C CA . ILE A 1 116 ? 19.741 -33.212 -18.715 1.00 50.19 116 ILE A CA 1
ATOM 889 C C . ILE A 1 116 ? 19.364 -32.355 -19.946 1.00 50.19 116 ILE A C 1
ATOM 891 O O . ILE A 1 116 ? 19.212 -31.141 -19.850 1.00 50.19 116 ILE A O 1
ATOM 895 N N . SER A 1 117 ? 19.170 -32.958 -21.124 1.00 47.00 117 SER A N 1
ATOM 896 C CA . SER A 1 117 ? 18.904 -32.221 -22.370 1.00 47.00 117 SER A CA 1
ATOM 897 C C . SER A 1 117 ? 17.485 -32.418 -22.902 1.00 47.00 117 SER A C 1
ATOM 899 O O . SER A 1 117 ? 17.273 -32.652 -24.088 1.00 47.00 117 SER A O 1
ATOM 901 N N . THR A 1 118 ? 16.471 -32.306 -22.044 1.00 45.44 118 THR A N 1
ATOM 902 C CA . THR A 1 118 ? 15.162 -31.877 -22.548 1.00 45.44 118 THR A CA 1
ATOM 903 C C . THR A 1 118 ? 15.164 -30.352 -22.560 1.00 45.44 118 THR A C 1
ATOM 905 O O . THR A 1 118 ? 15.094 -29.756 -21.481 1.00 45.44 118 THR A O 1
ATOM 908 N N . PRO A 1 119 ? 15.279 -29.687 -23.725 1.00 50.16 119 PRO A N 1
ATOM 909 C CA . PRO A 1 119 ? 15.137 -28.243 -23.782 1.00 50.16 119 PRO A CA 1
ATOM 910 C C . PRO A 1 119 ? 13.741 -27.891 -23.269 1.00 50.16 119 PRO A C 1
ATOM 912 O O . PRO A 1 119 ? 12.734 -28.272 -23.867 1.00 50.16 119 PRO A O 1
ATOM 915 N N . VAL A 1 120 ? 13.678 -27.175 -22.143 1.00 46.75 120 VAL A N 1
ATOM 916 C CA . VAL A 1 120 ? 12.452 -26.492 -21.732 1.00 46.75 120 VAL A CA 1
ATOM 917 C C . VAL A 1 120 ? 12.099 -25.579 -22.895 1.00 46.75 120 VAL A C 1
ATOM 919 O O . VAL A 1 120 ? 12.876 -24.686 -23.237 1.00 46.75 120 VAL A O 1
ATOM 922 N N . ALA A 1 121 ? 10.982 -25.857 -23.566 1.00 50.12 121 ALA A N 1
ATOM 923 C CA . ALA A 1 121 ? 10.535 -25.051 -24.686 1.00 50.12 121 ALA A CA 1
ATOM 924 C C . ALA A 1 121 ? 10.375 -23.609 -24.194 1.00 50.12 121 ALA A C 1
ATOM 926 O O . ALA A 1 121 ? 9.460 -23.294 -23.433 1.00 50.12 121 ALA A O 1
ATOM 927 N N . VAL A 1 122 ? 11.302 -22.736 -24.590 1.00 58.09 122 VAL A N 1
ATOM 928 C CA . VAL A 1 122 ? 11.229 -21.315 -24.266 1.00 58.09 122 VAL A CA 1
ATOM 929 C C . VAL A 1 122 ? 10.056 -20.764 -25.063 1.00 58.09 122 VAL A C 1
ATOM 931 O O . VAL A 1 122 ? 10.145 -20.583 -26.280 1.00 58.09 122 VAL A O 1
ATOM 934 N N . VAL A 1 123 ? 8.934 -20.530 -24.385 1.00 63.25 123 VAL A N 1
ATOM 935 C CA . VAL A 1 123 ? 7.780 -19.858 -24.979 1.00 63.25 123 VAL A CA 1
ATOM 936 C C . VAL A 1 123 ? 8.219 -18.436 -25.309 1.00 63.25 123 VAL A C 1
ATOM 938 O O . VAL A 1 123 ? 8.338 -17.582 -24.434 1.00 63.25 123 VAL A O 1
ATOM 941 N N . THR A 1 124 ? 8.526 -18.187 -26.579 1.00 70.88 124 THR A N 1
ATOM 942 C CA . THR A 1 124 ? 8.929 -16.866 -27.057 1.00 70.88 124 THR A CA 1
ATOM 943 C C . THR A 1 124 ? 7.729 -16.173 -27.686 1.00 70.88 124 THR A C 1
ATOM 945 O O . THR A 1 124 ? 7.100 -16.685 -28.609 1.00 70.88 124 THR A O 1
ATOM 948 N N . MET A 1 125 ? 7.384 -15.000 -27.158 1.00 82.25 125 MET A N 1
ATOM 949 C CA . MET A 1 125 ? 6.372 -14.120 -27.736 1.00 82.25 125 MET A CA 1
ATOM 950 C C . MET A 1 125 ? 7.038 -13.150 -28.718 1.00 82.25 125 MET A C 1
ATOM 952 O O . MET A 1 125 ? 8.188 -12.752 -28.523 1.00 82.25 125 MET A O 1
ATOM 956 N N . GLU A 1 126 ? 6.327 -12.774 -29.779 1.00 89.69 126 GLU A N 1
ATOM 957 C CA . GLU A 1 126 ? 6.761 -11.697 -30.672 1.00 89.69 126 GLU A CA 1
ATOM 958 C C . GLU A 1 126 ? 6.826 -10.363 -29.884 1.00 89.69 126 GLU A C 1
ATOM 960 O O . GLU A 1 126 ? 5.947 -10.128 -29.046 1.00 89.69 126 GLU A O 1
ATOM 965 N N . PRO A 1 127 ? 7.859 -9.513 -30.086 1.00 90.75 127 PRO A N 1
ATOM 966 C CA . PRO A 1 127 ? 8.082 -8.322 -29.262 1.00 90.75 127 PRO A CA 1
ATOM 967 C C . PRO A 1 127 ? 6.882 -7.378 -29.170 1.00 90.75 127 PRO A C 1
ATOM 969 O O . PRO A 1 127 ? 6.537 -6.935 -28.072 1.00 90.75 127 PRO A O 1
ATOM 972 N N . LYS A 1 128 ? 6.220 -7.081 -30.295 1.00 91.75 128 LYS A N 1
ATOM 973 C CA . LYS A 1 128 ? 5.056 -6.194 -30.301 1.00 91.75 128 LYS A CA 1
ATOM 974 C C . LYS A 1 128 ? 3.901 -6.799 -29.510 1.00 91.75 128 LYS A C 1
ATOM 976 O O . LYS A 1 128 ? 3.317 -6.109 -28.683 1.00 91.75 128 LYS A O 1
ATOM 981 N N . LYS A 1 129 ? 3.621 -8.091 -29.686 1.00 92.88 129 LYS A N 1
ATOM 982 C CA . LYS A 1 129 ? 2.587 -8.799 -28.921 1.00 92.88 129 LYS A CA 1
ATOM 983 C C . LYS A 1 129 ? 2.864 -8.782 -27.412 1.00 92.88 129 LYS A C 1
ATOM 985 O O . LYS A 1 129 ? 1.928 -8.627 -26.630 1.00 92.88 129 LYS A O 1
ATOM 990 N N . ALA A 1 130 ? 4.126 -8.907 -26.997 1.00 92.25 130 ALA A N 1
ATOM 991 C CA . ALA A 1 130 ? 4.505 -8.800 -25.587 1.00 92.25 130 ALA A CA 1
ATOM 992 C C . ALA A 1 130 ? 4.288 -7.379 -25.037 1.00 92.25 130 ALA A C 1
ATOM 994 O O . ALA A 1 130 ? 3.730 -7.222 -23.950 1.00 92.25 130 ALA A O 1
ATOM 995 N N . ALA A 1 131 ? 4.672 -6.353 -25.803 1.00 94.12 131 ALA A N 1
ATOM 996 C CA . ALA A 1 131 ? 4.458 -4.955 -25.434 1.00 94.12 131 ALA A CA 1
ATOM 997 C C . ALA A 1 131 ? 2.964 -4.598 -25.347 1.00 94.12 131 ALA A C 1
ATOM 999 O O . ALA A 1 131 ? 2.546 -3.956 -24.385 1.00 94.12 131 ALA A O 1
ATOM 1000 N N . ASP A 1 132 ? 2.159 -5.059 -26.309 1.00 95.38 132 ASP A N 1
ATOM 1001 C CA . ASP A 1 132 ? 0.707 -4.868 -26.314 1.00 95.38 132 ASP A CA 1
ATOM 1002 C C . ASP A 1 132 ? 0.075 -5.524 -25.069 1.00 95.38 132 ASP A C 1
ATOM 1004 O O . ASP A 1 132 ? -0.647 -4.854 -24.333 1.00 95.38 132 ASP A O 1
ATOM 1008 N N . LYS A 1 133 ? 0.439 -6.780 -24.747 1.00 95.31 133 LYS A N 1
ATOM 1009 C CA . LYS A 1 133 ? -0.031 -7.474 -23.529 1.00 95.31 133 LYS A CA 1
ATOM 1010 C C . LYS A 1 133 ? 0.297 -6.687 -22.254 1.00 95.31 133 LYS A C 1
ATOM 1012 O O . LYS A 1 133 ? -0.545 -6.574 -21.365 1.00 95.31 133 LYS A O 1
ATOM 1017 N N . ALA A 1 134 ? 1.512 -6.148 -22.152 1.00 94.81 134 ALA A N 1
ATOM 1018 C CA . ALA A 1 134 ? 1.921 -5.353 -20.998 1.00 94.81 134 ALA A CA 1
ATOM 1019 C C . ALA A 1 134 ? 1.127 -4.039 -20.890 1.00 94.81 134 ALA A C 1
ATOM 1021 O O . ALA A 1 134 ? 0.682 -3.682 -19.802 1.00 94.81 134 ALA A O 1
ATOM 1022 N N . VAL A 1 135 ? 0.902 -3.334 -22.003 1.00 95.50 135 VAL A N 1
ATOM 1023 C CA . VAL A 1 135 ? 0.111 -2.093 -22.013 1.00 95.50 135 VAL A CA 1
ATOM 1024 C C . VAL A 1 135 ? -1.360 -2.351 -21.690 1.00 95.50 135 VAL A C 1
ATOM 1026 O O . VAL A 1 135 ? -1.949 -1.577 -20.936 1.00 95.50 135 VAL A O 1
ATOM 1029 N N . ASP A 1 136 ? -1.943 -3.442 -22.187 1.00 94.75 136 ASP A N 1
ATOM 1030 C CA . ASP A 1 136 ? -3.311 -3.844 -21.844 1.00 94.75 136 ASP A CA 1
ATOM 1031 C C . ASP A 1 136 ? -3.448 -4.102 -20.342 1.00 94.75 136 ASP A C 1
ATOM 1033 O O . ASP A 1 136 ? -4.378 -3.611 -19.700 1.00 94.75 136 ASP A O 1
ATOM 1037 N N . TYR A 1 137 ? -2.478 -4.807 -19.759 1.00 93.81 137 TYR A N 1
ATOM 1038 C CA . TYR A 1 137 ? -2.415 -5.033 -18.320 1.00 93.81 137 TYR A CA 1
ATOM 1039 C C . TYR A 1 137 ? -2.300 -3.720 -17.531 1.00 93.81 137 TYR A C 1
ATOM 1041 O O . TYR A 1 137 ? -3.036 -3.508 -16.566 1.00 93.81 137 TYR A O 1
ATOM 1049 N N . VAL A 1 138 ? -1.413 -2.814 -17.957 1.00 91.25 138 VAL A N 1
ATOM 1050 C CA . VAL A 1 138 ? -1.224 -1.496 -17.330 1.00 91.25 138 VAL A CA 1
ATOM 1051 C C . VAL A 1 138 ? -2.514 -0.681 -17.370 1.00 91.25 138 VAL A C 1
ATOM 1053 O O . VAL A 1 138 ? -2.934 -0.162 -16.339 1.00 91.25 138 VAL A O 1
ATOM 1056 N N . ASN A 1 139 ? -3.171 -0.612 -18.529 1.00 91.94 139 ASN A N 1
ATOM 1057 C CA . ASN A 1 139 ? -4.449 0.081 -18.701 1.00 91.94 139 ASN A CA 1
ATOM 1058 C C . ASN A 1 139 ? -5.571 -0.529 -17.863 1.00 91.94 139 ASN A C 1
ATOM 1060 O O . ASN A 1 139 ? -6.478 0.180 -17.432 1.00 91.94 139 ASN A O 1
ATOM 1064 N N . LYS A 1 140 ? -5.528 -1.844 -17.642 1.00 89.69 140 LYS A N 1
ATOM 1065 C CA . LYS A 1 140 ? -6.548 -2.539 -16.866 1.00 89.69 140 LYS A CA 1
ATOM 1066 C C . LYS A 1 140 ? -6.375 -2.347 -15.359 1.00 89.69 140 LYS A C 1
ATOM 1068 O O . LYS A 1 140 ? -7.378 -2.184 -14.669 1.00 89.69 140 LYS A O 1
ATOM 1073 N N . TYR A 1 141 ? -5.143 -2.393 -14.849 1.00 86.88 141 TYR A N 1
ATOM 1074 C CA . TYR A 1 141 ? -4.906 -2.535 -13.407 1.00 86.88 141 TYR A CA 1
ATOM 1075 C C . TYR A 1 141 ? -4.033 -1.458 -12.763 1.00 86.88 141 TYR A C 1
ATOM 1077 O O . TYR A 1 141 ? -4.058 -1.346 -11.540 1.00 86.88 141 TYR A O 1
ATOM 1085 N N . ILE A 1 142 ? -3.243 -0.709 -13.536 1.00 84.31 142 ILE A N 1
ATOM 1086 C CA . ILE A 1 142 ? -2.173 0.139 -12.990 1.00 84.31 142 ILE A CA 1
ATOM 1087 C C . ILE A 1 142 ? -2.486 1.627 -13.144 1.00 84.31 142 ILE A C 1
ATOM 1089 O O . ILE A 1 142 ? -2.391 2.368 -12.169 1.00 84.31 142 ILE A O 1
ATOM 1093 N N . VAL A 1 143 ? -2.841 2.084 -14.349 1.00 83.38 143 VAL A N 1
ATOM 1094 C CA . VAL A 1 143 ? -3.142 3.508 -14.569 1.00 83.38 143 VAL A CA 1
ATOM 1095 C C . VAL A 1 143 ? -4.607 3.828 -14.244 1.00 83.38 143 VAL A C 1
ATOM 1097 O O . VAL A 1 143 ? -5.478 2.985 -14.478 1.00 83.38 143 VAL A O 1
ATOM 1100 N N . PRO A 1 144 ? -4.908 5.033 -13.717 1.00 76.62 144 PRO A N 1
ATOM 1101 C CA . PRO A 1 144 ? -6.285 5.494 -13.532 1.00 76.62 144 PRO A CA 1
ATOM 1102 C C . PRO A 1 144 ? -7.068 5.461 -14.849 1.00 76.62 144 PRO A C 1
ATOM 1104 O O . PRO A 1 144 ? -6.489 5.693 -15.907 1.00 76.62 144 PRO A O 1
ATOM 1107 N N . GLN A 1 145 ? -8.382 5.223 -14.794 1.00 71.75 145 GLN A N 1
ATOM 1108 C CA . GLN A 1 145 ? -9.229 5.044 -15.988 1.00 71.75 145 GLN A CA 1
ATOM 1109 C C . GLN A 1 145 ? -9.258 6.278 -16.909 1.00 71.75 145 GLN A C 1
ATOM 1111 O O . GLN A 1 145 ? -9.516 6.169 -18.109 1.00 71.75 145 GLN A O 1
ATOM 1116 N N . GLU A 1 146 ? -8.971 7.458 -16.362 1.00 78.81 146 GLU A N 1
ATOM 1117 C CA . GLU A 1 146 ? -8.886 8.720 -17.094 1.00 78.81 146 GLU A CA 1
ATOM 1118 C C . GLU A 1 146 ? -7.586 8.841 -17.908 1.00 78.81 146 GLU A C 1
ATOM 1120 O O . GLU A 1 146 ? -7.478 9.697 -18.789 1.00 78.81 146 GLU A O 1
ATOM 1125 N N . GLN A 1 147 ? -6.598 7.986 -17.634 1.00 85.38 147 GLN A N 1
ATOM 1126 C CA . GLN A 1 147 ? -5.313 7.928 -18.319 1.00 85.38 147 GLN A CA 1
ATOM 1127 C C . GLN A 1 147 ? -5.224 6.648 -19.156 1.00 85.38 147 GLN A C 1
ATOM 1129 O O . GLN A 1 147 ? -5.678 5.581 -18.757 1.00 85.38 147 GLN A O 1
ATOM 1134 N N . LYS A 1 148 ? -4.621 6.740 -20.347 1.00 91.31 148 LYS A N 1
ATOM 1135 C CA . LYS A 1 148 ? -4.383 5.571 -21.206 1.00 91.31 148 LYS A CA 1
ATOM 1136 C C . LYS A 1 148 ? -2.923 5.490 -21.613 1.00 91.31 148 LYS A C 1
ATOM 1138 O O . LYS A 1 148 ? -2.403 6.389 -22.276 1.00 91.31 148 LYS A O 1
ATOM 1143 N N . ALA A 1 149 ? -2.285 4.386 -21.250 1.00 94.25 149 ALA A N 1
ATOM 1144 C CA . ALA A 1 149 ? -1.000 3.978 -21.781 1.00 94.25 149 ALA A CA 1
ATOM 1145 C C . ALA A 1 149 ? -1.165 3.457 -23.217 1.00 94.25 149 ALA A C 1
ATOM 1147 O O . ALA A 1 149 ? -2.179 2.851 -23.575 1.00 94.25 149 ALA A O 1
ATOM 1148 N N . LYS A 1 150 ? -0.150 3.692 -24.051 1.00 95.88 150 LYS A N 1
ATOM 1149 C CA . LYS A 1 150 ? -0.068 3.169 -25.418 1.00 95.88 150 LYS A CA 1
ATOM 1150 C C . LYS A 1 150 ? 1.366 2.776 -25.741 1.00 95.88 150 LYS A C 1
ATOM 1152 O O . LYS A 1 150 ? 2.300 3.451 -25.308 1.00 95.88 150 LYS A O 1
ATOM 1157 N N . VAL A 1 151 ? 1.532 1.732 -26.546 1.00 95.56 151 VAL A N 1
ATOM 1158 C CA . VAL A 1 151 ? 2.835 1.388 -27.119 1.00 95.56 151 VAL A CA 1
ATOM 1159 C C . VAL A 1 151 ? 3.224 2.478 -28.120 1.00 95.56 151 VAL A C 1
ATOM 1161 O O . VAL A 1 151 ? 2.480 2.759 -29.059 1.00 95.56 151 VAL A O 1
ATOM 1164 N N . VAL A 1 152 ? 4.374 3.120 -27.905 1.00 96.38 152 VAL A N 1
ATOM 1165 C CA . VAL A 1 152 ? 4.918 4.135 -28.828 1.00 96.38 152 VAL A CA 1
ATOM 1166 C C . VAL A 1 152 ? 5.915 3.506 -29.796 1.00 96.38 152 VAL A C 1
ATOM 1168 O O . VAL A 1 152 ? 5.862 3.764 -30.994 1.00 96.38 152 VAL A O 1
ATOM 1171 N N . GLN A 1 153 ? 6.807 2.665 -29.281 1.00 94.50 153 GLN A N 1
ATOM 1172 C CA . GLN A 1 153 ? 7.835 1.981 -30.050 1.00 94.50 153 GLN A CA 1
ATOM 1173 C C . GLN A 1 153 ? 8.192 0.674 -29.349 1.00 94.50 153 GLN A C 1
ATOM 1175 O O . GLN A 1 153 ? 8.205 0.610 -28.120 1.00 94.50 153 GLN A O 1
ATOM 1180 N N . VAL A 1 154 ? 8.495 -0.351 -30.141 1.00 93.75 154 VAL A N 1
ATOM 1181 C CA . VAL A 1 154 ? 9.038 -1.621 -29.658 1.00 93.75 154 VAL A CA 1
ATOM 1182 C C . VAL A 1 154 ? 10.372 -1.831 -30.347 1.00 93.75 154 VAL A C 1
ATOM 1184 O O . VAL A 1 154 ? 10.450 -1.800 -31.575 1.00 93.75 154 VAL A O 1
ATOM 1187 N N . PHE A 1 155 ? 11.421 -2.011 -29.553 1.00 90.19 155 PHE A N 1
ATOM 1188 C CA . PHE A 1 155 ? 12.734 -2.357 -30.072 1.00 90.19 155 PHE A CA 1
ATOM 1189 C C . PHE A 1 155 ? 12.796 -3.876 -30.278 1.00 90.19 155 PHE A C 1
ATOM 1191 O O . PHE A 1 155 ? 12.316 -4.624 -29.426 1.00 90.19 155 PHE A O 1
ATOM 1198 N N . PRO A 1 156 ? 13.346 -4.355 -31.407 1.00 83.75 156 PRO A N 1
ATOM 1199 C CA . PRO A 1 156 ? 13.427 -5.789 -31.692 1.00 83.75 156 PRO A CA 1
ATOM 1200 C C . PRO A 1 156 ? 14.477 -6.507 -30.827 1.00 83.75 156 PRO A C 1
ATOM 1202 O O . PRO A 1 156 ? 14.502 -7.737 -30.769 1.00 83.75 156 PRO A O 1
ATOM 1205 N N . GLU A 1 157 ? 15.356 -5.742 -30.183 1.00 85.94 157 GLU A N 1
ATOM 1206 C CA . GLU A 1 157 ? 16.420 -6.222 -29.311 1.00 85.94 157 GLU A CA 1
ATOM 1207 C C . GLU A 1 157 ? 15.840 -6.947 -28.093 1.00 85.94 157 GLU A C 1
ATOM 1209 O O . GLU A 1 157 ? 14.968 -6.439 -27.388 1.00 85.94 157 GLU A O 1
ATOM 1214 N N . LYS A 1 158 ? 16.351 -8.152 -27.830 1.00 83.94 158 LYS A N 1
ATOM 1215 C CA . LYS A 1 158 ? 16.025 -8.909 -26.622 1.00 83.94 158 LYS A CA 1
ATOM 1216 C C . LYS A 1 158 ? 17.116 -8.672 -25.593 1.00 83.94 158 LYS A C 1
ATOM 1218 O O . LYS A 1 158 ? 18.270 -9.015 -25.834 1.00 83.94 158 LYS A O 1
ATOM 1223 N N . ILE A 1 159 ? 16.733 -8.130 -24.444 1.00 86.19 159 ILE A N 1
ATOM 1224 C CA . ILE A 1 159 ? 17.614 -8.018 -23.285 1.00 86.19 159 ILE A CA 1
ATOM 1225 C C . ILE A 1 159 ? 17.203 -9.101 -22.291 1.00 86.19 159 ILE A C 1
ATOM 1227 O O . ILE A 1 159 ? 16.050 -9.161 -21.866 1.00 86.19 159 ILE A O 1
ATOM 1231 N N . THR A 1 160 ? 18.149 -9.970 -21.948 1.00 91.75 160 THR A N 1
ATOM 1232 C CA . THR A 1 160 ? 17.966 -11.016 -20.938 1.00 91.75 160 THR A CA 1
ATOM 1233 C C . THR A 1 160 ? 18.518 -10.525 -19.608 1.00 91.75 160 THR A C 1
ATOM 1235 O O . THR A 1 160 ? 19.572 -9.886 -19.577 1.00 91.75 160 THR A O 1
ATOM 1238 N N . PHE A 1 161 ? 17.835 -10.858 -18.514 1.00 94.12 161 PHE A N 1
ATOM 1239 C CA . PHE A 1 161 ? 18.215 -10.456 -17.164 1.00 94.12 161 PHE A CA 1
ATOM 1240 C C . PHE A 1 161 ? 18.436 -11.672 -16.260 1.00 94.12 161 PHE A C 1
ATOM 1242 O O . PHE A 1 161 ? 17.710 -12.661 -16.358 1.00 94.12 161 PHE A O 1
ATOM 1249 N N . TYR A 1 162 ? 19.392 -11.565 -15.340 1.00 94.69 162 TYR A N 1
ATOM 1250 C CA . TYR A 1 162 ? 19.419 -12.363 -14.120 1.00 94.69 162 TYR A CA 1
ATOM 1251 C C . TYR A 1 162 ? 18.524 -11.706 -13.076 1.00 94.69 162 TYR A C 1
ATOM 1253 O O . TYR A 1 162 ? 18.591 -10.493 -12.874 1.00 94.69 162 TYR A O 1
ATOM 1261 N N . ARG A 1 163 ? 17.714 -12.514 -12.394 1.00 94.25 163 ARG A N 1
ATOM 1262 C CA . ARG A 1 163 ? 16.941 -12.090 -11.227 1.00 94.25 163 ARG A CA 1
ATOM 1263 C C . ARG A 1 163 ? 17.757 -12.326 -9.959 1.00 94.25 163 ARG A C 1
ATOM 1265 O O . ARG A 1 163 ? 18.358 -13.387 -9.806 1.00 94.25 163 ARG A O 1
ATOM 1272 N N . PHE A 1 164 ? 17.715 -11.377 -9.034 1.00 92.69 164 PHE A N 1
ATOM 1273 C CA . PHE A 1 164 ? 18.291 -11.507 -7.698 1.00 92.69 164 PHE A CA 1
ATOM 1274 C C . PHE A 1 164 ? 17.460 -10.728 -6.668 1.00 92.69 164 PHE A C 1
ATOM 1276 O O . PHE A 1 164 ? 16.591 -9.933 -7.029 1.00 92.69 164 PHE A O 1
ATOM 1283 N N . LEU A 1 165 ? 17.694 -10.984 -5.380 1.00 88.50 165 LEU A N 1
ATOM 1284 C CA . LEU A 1 165 ? 17.136 -10.191 -4.284 1.00 88.50 165 LEU A CA 1
ATOM 1285 C C . LEU A 1 165 ? 18.215 -9.237 -3.780 1.00 88.50 165 LEU A C 1
ATOM 1287 O O . LEU A 1 165 ? 19.323 -9.669 -3.466 1.00 88.50 165 LEU A O 1
ATOM 1291 N N . MET A 1 166 ? 17.891 -7.951 -3.725 1.00 88.75 166 MET A N 1
ATOM 1292 C CA . MET A 1 166 ? 18.771 -6.913 -3.201 1.00 88.75 166 MET A CA 1
ATOM 1293 C C . MET A 1 166 ? 18.312 -6.526 -1.798 1.00 88.75 166 MET A C 1
ATOM 1295 O O . MET A 1 166 ? 17.170 -6.108 -1.637 1.00 88.75 166 MET A O 1
ATOM 1299 N N . ASP A 1 167 ? 19.183 -6.664 -0.803 1.00 84.25 167 ASP A N 1
ATOM 1300 C CA . ASP A 1 167 ? 18.937 -6.170 0.554 1.00 84.25 167 ASP A CA 1
ATOM 1301 C C . ASP A 1 167 ? 19.419 -4.720 0.664 1.00 84.25 167 ASP A C 1
ATOM 1303 O O . ASP A 1 167 ? 20.586 -4.423 0.393 1.00 84.25 167 ASP A O 1
ATOM 1307 N N . VAL A 1 168 ? 18.514 -3.814 1.030 1.00 80.19 168 VAL A N 1
ATOM 1308 C CA . VAL A 1 168 ? 18.840 -2.429 1.365 1.00 80.19 168 VAL A CA 1
ATOM 1309 C C . VAL A 1 168 ? 18.243 -2.130 2.730 1.00 80.19 168 VAL A C 1
ATOM 1311 O O . VAL A 1 168 ? 17.024 -2.059 2.876 1.00 80.19 168 VAL A O 1
ATOM 1314 N N . ALA A 1 169 ? 19.118 -1.950 3.723 1.00 78.38 169 ALA A N 1
ATOM 1315 C CA . ALA A 1 169 ? 18.745 -1.674 5.110 1.00 78.38 169 ALA A CA 1
ATOM 1316 C C . ALA A 1 169 ? 17.780 -2.721 5.711 1.00 78.38 169 ALA A C 1
ATOM 1318 O O . ALA A 1 169 ? 16.866 -2.373 6.454 1.00 78.38 169 ALA A O 1
ATOM 1319 N N . GLY A 1 170 ? 17.977 -4.004 5.385 1.00 71.88 170 GLY A N 1
ATOM 1320 C CA . GLY A 1 170 ? 17.158 -5.113 5.877 1.00 71.88 170 GLY A CA 1
ATOM 1321 C C . GLY A 1 170 ? 15.873 -5.350 5.082 1.00 71.88 170 GLY A C 1
ATOM 1322 O O . GLY A 1 170 ? 15.133 -6.283 5.393 1.00 71.88 170 GLY A O 1
ATOM 1323 N N . GLN A 1 171 ? 15.592 -4.546 4.050 1.00 67.38 171 GLN A N 1
ATOM 1324 C CA . GLN A 1 171 ? 14.457 -4.756 3.155 1.00 67.38 171 GLN A CA 1
ATOM 1325 C C . GLN A 1 171 ? 14.919 -5.383 1.838 1.00 67.38 171 GLN A C 1
ATOM 1327 O O . GLN A 1 171 ? 15.835 -4.886 1.183 1.00 67.38 171 GLN A O 1
ATOM 1332 N N . GLN A 1 172 ? 14.264 -6.475 1.437 1.00 78.88 172 GLN A N 1
ATOM 1333 C CA . GLN A 1 172 ? 14.596 -7.212 0.219 1.00 78.88 172 GLN A CA 1
ATOM 1334 C C . GLN A 1 172 ? 13.756 -6.753 -0.976 1.00 78.88 172 GLN A C 1
ATOM 1336 O O . GLN A 1 172 ? 12.526 -6.744 -0.928 1.00 78.88 172 GLN A O 1
ATOM 1341 N N . TYR A 1 173 ? 14.430 -6.444 -2.083 1.00 79.81 173 TYR A N 1
ATOM 1342 C CA . TYR A 1 173 ? 13.833 -5.969 -3.327 1.00 79.81 173 TYR A CA 1
ATOM 1343 C C . TYR A 1 173 ? 14.170 -6.916 -4.486 1.00 79.81 173 TYR A C 1
ATOM 1345 O O . TYR A 1 173 ? 15.353 -7.086 -4.809 1.00 79.81 173 TYR A O 1
ATOM 1353 N N . PRO A 1 174 ? 13.170 -7.508 -5.167 1.00 88.00 174 PRO A N 1
ATOM 1354 C CA . PRO A 1 174 ? 13.392 -8.182 -6.441 1.00 88.00 174 PRO A CA 1
ATOM 1355 C C . PRO A 1 174 ? 14.035 -7.221 -7.442 1.00 88.00 174 PRO A C 1
ATOM 1357 O O . PRO A 1 174 ? 13.529 -6.128 -7.688 1.00 88.00 174 PRO A O 1
ATOM 1360 N N . SER A 1 175 ? 15.179 -7.623 -7.983 1.00 93.56 175 SER A N 1
ATOM 1361 C CA . SER A 1 175 ? 16.001 -6.805 -8.869 1.00 93.56 175 SER A CA 1
ATOM 1362 C C . SER A 1 175 ? 16.504 -7.630 -10.047 1.00 93.56 175 SER A C 1
ATOM 1364 O O . SER A 1 175 ? 16.618 -8.857 -9.979 1.00 93.56 175 SER A O 1
ATOM 1366 N N . TYR A 1 176 ? 16.807 -6.939 -11.141 1.00 95.31 176 TYR A N 1
ATOM 1367 C CA . TYR A 1 176 ? 17.176 -7.546 -12.411 1.00 95.31 176 TYR A CA 1
ATOM 1368 C C . TYR A 1 176 ? 18.415 -6.880 -12.980 1.00 95.31 176 TYR A C 1
ATOM 1370 O O . TYR A 1 176 ? 18.439 -5.663 -13.136 1.00 95.31 176 TYR A O 1
ATOM 1378 N N . VAL A 1 177 ? 19.423 -7.665 -13.344 1.00 96.31 177 VAL A N 1
ATOM 1379 C CA . VAL A 1 177 ? 20.623 -7.162 -14.023 1.00 96.31 177 VAL A CA 1
ATOM 1380 C C . VAL A 1 177 ? 20.765 -7.827 -15.384 1.00 96.31 177 VAL A C 1
ATOM 1382 O O . VAL A 1 177 ? 20.555 -9.033 -15.501 1.00 96.31 177 VAL A O 1
ATOM 1385 N N . SER A 1 178 ? 21.062 -7.059 -16.432 1.00 96.56 178 SER A N 1
ATOM 1386 C CA . SER A 1 178 ? 21.271 -7.619 -17.768 1.00 96.56 178 SER A CA 1
ATOM 1387 C C . SER A 1 178 ? 22.445 -8.599 -17.761 1.00 96.56 178 SER A C 1
ATOM 1389 O O . SER A 1 178 ? 23.388 -8.452 -16.986 1.00 96.56 178 SER A O 1
ATOM 1391 N N . ILE A 1 179 ? 22.411 -9.602 -18.641 1.00 96.31 179 ILE A N 1
ATOM 1392 C CA . ILE A 1 179 ? 23.462 -10.636 -18.704 1.00 96.31 179 ILE A CA 1
ATOM 1393 C C . ILE A 1 179 ? 24.870 -10.081 -18.981 1.00 96.31 179 ILE A C 1
ATOM 1395 O O . ILE A 1 179 ? 25.855 -10.743 -18.669 1.00 96.31 179 ILE A O 1
ATOM 1399 N N . ASP A 1 180 ? 24.974 -8.879 -19.553 1.00 95.19 180 ASP A N 1
ATOM 1400 C CA . ASP A 1 180 ? 26.237 -8.177 -19.793 1.00 95.19 180 ASP A CA 1
ATOM 1401 C C . ASP A 1 180 ? 26.663 -7.255 -18.632 1.00 95.19 180 ASP A C 1
ATOM 1403 O O . ASP A 1 180 ? 27.694 -6.591 -18.726 1.00 95.19 180 ASP A O 1
ATOM 1407 N N . GLY A 1 181 ? 25.877 -7.196 -17.552 1.00 95.62 181 GLY A N 1
ATOM 1408 C CA . GLY A 1 181 ? 26.157 -6.412 -16.349 1.00 95.62 181 GLY A CA 1
ATOM 1409 C C . GLY A 1 181 ? 25.964 -4.900 -16.494 1.00 95.62 181 GLY A C 1
ATOM 1410 O O . GLY A 1 181 ? 26.336 -4.162 -15.586 1.00 95.62 181 GLY A O 1
ATOM 1411 N N . LYS A 1 182 ? 25.415 -4.411 -17.615 1.00 96.25 182 LYS A N 1
ATOM 1412 C CA . LYS A 1 182 ? 25.353 -2.965 -17.910 1.00 96.25 182 LYS A CA 1
ATOM 1413 C C . LYS A 1 182 ? 24.050 -2.283 -17.507 1.00 96.25 182 LYS A C 1
ATOM 1415 O O . LYS A 1 182 ? 24.028 -1.062 -17.392 1.00 96.25 182 LYS A O 1
ATOM 1420 N N . THR A 1 183 ? 22.972 -3.041 -17.319 1.00 95.12 183 THR A N 1
ATOM 1421 C CA . THR A 1 183 ? 21.637 -2.505 -17.023 1.00 95.12 183 THR A CA 1
ATOM 1422 C C . THR A 1 183 ? 21.097 -3.114 -15.740 1.00 95.12 183 THR A C 1
ATOM 1424 O O . THR A 1 183 ? 20.984 -4.333 -15.649 1.00 95.12 183 THR A O 1
ATOM 1427 N N . LEU A 1 184 ? 20.712 -2.273 -14.780 1.00 94.25 184 LEU A N 1
ATOM 1428 C CA . LEU A 1 184 ? 19.999 -2.664 -13.563 1.00 94.25 184 LEU A CA 1
ATOM 1429 C C . LEU A 1 184 ? 18.559 -2.141 -13.632 1.00 94.25 184 LEU A C 1
ATOM 1431 O O . LEU A 1 184 ? 18.343 -0.949 -13.844 1.00 94.25 184 LEU A O 1
ATOM 1435 N N . LEU A 1 185 ? 17.583 -3.020 -13.419 1.00 91.31 185 LEU A N 1
ATOM 1436 C CA . LEU A 1 185 ? 16.180 -2.674 -13.215 1.00 91.31 185 LEU A CA 1
ATOM 1437 C C . LEU A 1 185 ? 15.785 -3.080 -11.793 1.00 91.31 185 LEU A C 1
ATOM 1439 O O . LEU A 1 185 ? 15.760 -4.265 -11.459 1.00 91.31 185 LEU A O 1
ATOM 1443 N N . SER A 1 186 ? 15.462 -2.090 -10.964 1.00 83.50 186 SER A N 1
ATOM 1444 C CA . SER A 1 186 ? 14.799 -2.300 -9.677 1.00 83.50 186 SER A CA 1
ATOM 1445 C C . SER A 1 186 ? 13.330 -1.947 -9.861 1.00 83.50 186 SER A C 1
ATOM 1447 O O . SER A 1 186 ? 12.975 -0.775 -9.997 1.00 83.50 186 SER A O 1
ATOM 1449 N N . ALA A 1 187 ? 12.486 -2.966 -9.994 1.00 75.69 187 ALA A N 1
ATOM 1450 C CA . ALA A 1 187 ? 11.075 -2.785 -10.293 1.00 75.69 187 ALA A CA 1
ATOM 1451 C C . ALA A 1 187 ? 10.237 -3.900 -9.674 1.00 75.69 187 ALA A C 1
ATOM 1453 O O . ALA A 1 187 ? 10.672 -5.045 -9.554 1.00 75.69 187 ALA A O 1
ATOM 1454 N N . LYS A 1 188 ? 8.992 -3.557 -9.331 1.00 78.38 188 LYS A N 1
ATOM 1455 C CA . LYS A 1 188 ? 7.986 -4.535 -8.924 1.00 78.38 188 LYS A CA 1
ATOM 1456 C C . LYS A 1 188 ? 7.694 -5.491 -10.080 1.00 78.38 188 LYS A C 1
ATOM 1458 O O . LYS A 1 188 ? 7.460 -5.064 -11.209 1.00 78.38 188 LYS A O 1
ATOM 1463 N N . GLU A 1 189 ? 7.671 -6.780 -9.768 1.00 83.94 189 GLU A N 1
ATOM 1464 C CA . GLU A 1 189 ? 7.271 -7.821 -10.707 1.00 83.94 189 GLU A CA 1
ATOM 1465 C C . GLU A 1 189 ? 5.748 -7.855 -10.839 1.00 83.94 189 GLU A C 1
ATOM 1467 O O . GLU A 1 189 ? 5.028 -7.842 -9.838 1.00 83.94 189 GLU A O 1
ATOM 1472 N N . TYR A 1 190 ? 5.263 -7.936 -12.076 1.00 86.50 190 TYR A N 1
ATOM 1473 C CA . TYR A 1 190 ? 3.852 -8.145 -12.374 1.00 86.50 190 TYR A CA 1
ATOM 1474 C C . TYR A 1 190 ? 3.697 -9.420 -13.192 1.00 86.50 190 TYR A C 1
ATOM 1476 O O . TYR A 1 190 ? 4.241 -9.538 -14.291 1.00 86.50 190 TYR A O 1
ATOM 1484 N N . ASP A 1 191 ? 2.937 -10.368 -12.654 1.00 88.69 191 ASP A N 1
ATOM 1485 C CA . ASP A 1 191 ? 2.486 -11.529 -13.407 1.00 88.69 191 ASP A CA 1
ATOM 1486 C C . ASP A 1 191 ? 1.338 -11.085 -14.320 1.00 88.69 191 ASP A C 1
ATOM 1488 O O . ASP A 1 191 ? 0.205 -10.902 -13.874 1.00 88.69 191 ASP A O 1
ATOM 1492 N N . LEU A 1 192 ? 1.652 -10.869 -15.601 1.00 91.38 192 LEU A N 1
ATOM 1493 C CA . LEU A 1 192 ? 0.703 -10.338 -16.584 1.00 91.38 192 LEU A CA 1
ATOM 1494 C C . LEU A 1 192 ? -0.468 -11.289 -16.884 1.00 91.38 192 LEU A C 1
ATOM 1496 O O . LEU A 1 192 ? -1.389 -10.903 -17.604 1.00 91.38 192 LEU A O 1
ATOM 1500 N N . ASP A 1 193 ? -0.428 -12.521 -16.371 1.00 90.38 193 ASP A N 1
ATOM 1501 C CA . ASP A 1 193 ? -1.498 -13.512 -16.489 1.00 90.38 193 ASP A CA 1
ATOM 1502 C C . ASP A 1 193 ? -2.416 -13.550 -15.257 1.00 90.38 193 ASP A C 1
ATOM 1504 O O . ASP A 1 193 ? -3.433 -14.246 -15.264 1.00 90.38 193 ASP A O 1
ATOM 1508 N N . LYS A 1 194 ? -2.108 -12.776 -14.210 1.00 88.12 194 LYS A N 1
ATOM 1509 C CA . LYS A 1 194 ? -2.909 -12.701 -12.983 1.00 88.12 194 LYS A CA 1
ATOM 1510 C C . LYS A 1 194 ? -3.536 -11.328 -12.805 1.00 88.12 194 LYS A C 1
ATOM 1512 O O . LYS A 1 194 ? -3.042 -10.323 -13.293 1.00 88.12 194 LYS A O 1
ATOM 1517 N N . ASN A 1 195 ? -4.645 -11.270 -12.077 1.00 86.44 195 ASN A N 1
ATOM 1518 C CA . ASN A 1 195 ? -5.118 -9.997 -11.550 1.00 86.44 195 ASN A CA 1
ATOM 1519 C C . ASN A 1 195 ? -4.216 -9.628 -10.354 1.00 86.44 195 ASN A C 1
ATOM 1521 O O . ASN A 1 195 ? -4.192 -10.389 -9.386 1.00 86.44 195 ASN A O 1
ATOM 152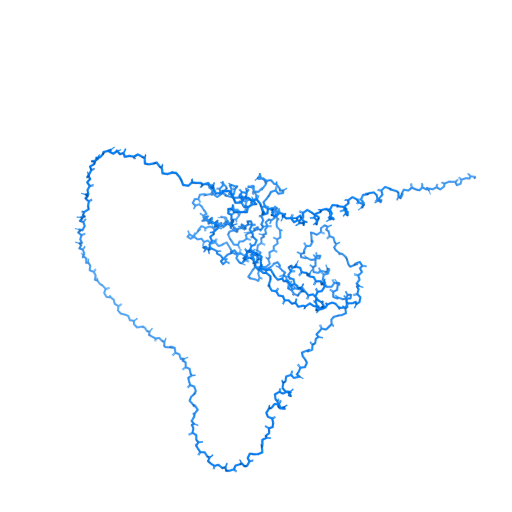5 N N . PRO A 1 196 ? -3.466 -8.508 -10.390 1.00 84.81 196 PRO A N 1
ATOM 1526 C CA . PRO A 1 196 ? -2.630 -8.104 -9.258 1.00 84.81 196 PRO A CA 1
ATOM 1527 C C . PRO A 1 196 ? -3.464 -7.621 -8.071 1.00 84.81 196 PRO A C 1
ATOM 1529 O O . PRO A 1 196 ? -2.954 -7.534 -6.957 1.00 84.81 196 PRO A O 1
ATOM 1532 N N . ASN A 1 197 ? -4.735 -7.299 -8.309 1.00 87.31 197 ASN A N 1
ATOM 1533 C CA . ASN A 1 197 ? -5.624 -6.715 -7.328 1.00 87.31 197 ASN A CA 1
ATOM 1534 C C . ASN A 1 197 ? -6.424 -7.800 -6.611 1.00 87.31 197 ASN A C 1
ATOM 1536 O O . ASN A 1 197 ? -7.651 -7.755 -6.599 1.00 87.31 197 ASN A O 1
ATOM 1540 N N . THR A 1 198 ? -5.744 -8.804 -6.052 1.00 89.81 198 THR A N 1
ATOM 1541 C CA . THR A 1 198 ? -6.398 -9.877 -5.296 1.00 89.81 198 THR A CA 1
ATOM 1542 C C . THR A 1 198 ? -5.772 -10.088 -3.928 1.00 89.81 198 THR A C 1
ATOM 1544 O O . THR A 1 198 ? -4.550 -10.113 -3.809 1.00 89.81 198 THR A O 1
ATOM 1547 N N . ILE A 1 199 ? -6.612 -10.327 -2.924 1.00 89.88 199 ILE A N 1
ATOM 1548 C CA . ILE A 1 199 ? -6.230 -10.778 -1.583 1.00 89.88 199 ILE A CA 1
ATOM 1549 C C . ILE A 1 199 ? -7.032 -12.046 -1.294 1.00 89.88 199 ILE A C 1
ATOM 1551 O O . ILE A 1 199 ? -8.257 -12.033 -1.383 1.00 89.88 199 ILE A O 1
ATOM 1555 N N . ASP A 1 200 ? -6.348 -13.154 -1.000 1.00 89.81 200 ASP A N 1
ATOM 1556 C CA . ASP A 1 200 ? -6.952 -14.484 -0.805 1.00 89.81 200 ASP A CA 1
ATOM 1557 C C . ASP A 1 200 ? -7.907 -14.896 -1.942 1.00 89.81 200 ASP A C 1
ATOM 1559 O O . ASP A 1 200 ? -9.007 -15.401 -1.719 1.00 89.81 200 ASP A O 1
ATOM 1563 N N . GLY A 1 201 ? -7.514 -14.611 -3.187 1.00 88.38 201 GLY A N 1
ATOM 1564 C CA . GLY A 1 201 ? -8.326 -14.897 -4.374 1.00 88.38 201 GLY A CA 1
ATOM 1565 C C . GLY A 1 201 ? -9.554 -13.995 -4.552 1.00 88.38 201 GLY A C 1
ATOM 1566 O O . GLY A 1 201 ? -10.288 -14.167 -5.523 1.00 88.38 201 GLY A O 1
ATOM 1567 N N . LYS A 1 202 ? -9.779 -13.021 -3.663 1.00 92.31 202 LYS A N 1
ATOM 1568 C CA . LYS A 1 202 ? -10.840 -12.016 -3.790 1.00 92.31 202 LYS A CA 1
ATOM 1569 C C . LYS A 1 202 ? -10.289 -10.751 -4.413 1.00 92.31 202 LYS A C 1
ATOM 1571 O O . LYS A 1 202 ? -9.263 -10.242 -3.972 1.00 92.31 202 LYS A O 1
ATOM 1576 N N . GLU A 1 203 ? -10.984 -10.228 -5.413 1.00 93.12 203 GLU A N 1
ATOM 1577 C CA . GLU A 1 203 ? -10.598 -8.966 -6.035 1.00 93.12 203 GLU A CA 1
ATOM 1578 C C . GLU A 1 203 ? -10.750 -7.803 -5.054 1.00 93.12 203 GLU A C 1
ATOM 1580 O O . GLU A 1 203 ? -11.709 -7.755 -4.282 1.00 93.12 203 GLU A O 1
ATOM 1585 N N . PHE A 1 204 ? -9.840 -6.838 -5.116 1.00 94.12 204 PHE A N 1
ATOM 1586 C CA . PHE A 1 204 ? -10.020 -5.548 -4.476 1.00 94.12 204 PHE A CA 1
ATOM 1587 C C . PHE A 1 204 ? -10.082 -4.421 -5.499 1.00 94.12 204 PHE A C 1
ATOM 1589 O O . PHE A 1 204 ? -9.514 -4.494 -6.587 1.00 94.12 204 PHE A O 1
ATOM 1596 N N . VAL A 1 205 ? -10.792 -3.359 -5.137 1.00 92.06 205 VAL A N 1
ATOM 1597 C CA . VAL A 1 205 ? -10.935 -2.161 -5.968 1.00 92.06 205 VAL A CA 1
ATOM 1598 C C . VAL A 1 205 ? -10.504 -0.937 -5.185 1.00 92.06 205 VAL A C 1
ATOM 1600 O O . VAL A 1 205 ? -10.752 -0.859 -3.983 1.00 92.06 205 VAL A O 1
ATOM 1603 N N . ASN A 1 206 ? -9.897 0.030 -5.869 1.00 91.25 206 ASN A N 1
ATOM 1604 C CA . ASN A 1 206 ? -9.659 1.343 -5.283 1.00 91.25 206 ASN A CA 1
ATOM 1605 C C . ASN A 1 206 ? -11.006 2.025 -5.020 1.00 91.25 206 ASN A C 1
ATOM 1607 O O . ASN A 1 206 ? -11.894 2.041 -5.876 1.00 91.25 206 ASN A O 1
ATOM 1611 N N . ILE A 1 207 ? -11.140 2.577 -3.824 1.00 92.69 207 ILE A N 1
ATOM 1612 C CA . ILE A 1 207 ? -12.236 3.441 -3.412 1.00 92.69 207 ILE A CA 1
ATOM 1613 C C . ILE A 1 207 ? -11.667 4.833 -3.102 1.00 92.69 207 ILE A C 1
ATOM 1615 O O . ILE A 1 207 ? -10.534 5.156 -3.460 1.00 92.69 207 ILE A O 1
ATOM 1619 N N . ASP A 1 208 ? -12.477 5.690 -2.489 1.00 89.62 208 ASP A N 1
ATOM 1620 C CA . ASP A 1 208 ? -12.088 7.065 -2.193 1.00 89.62 208 ASP A CA 1
ATOM 1621 C C . ASP A 1 208 ? -10.840 7.142 -1.293 1.00 89.62 208 ASP A C 1
ATOM 1623 O O . ASP A 1 208 ? -10.603 6.282 -0.440 1.00 89.62 208 ASP A O 1
ATOM 1627 N N . ASN A 1 209 ? -10.069 8.215 -1.467 1.00 92.94 209 ASN A N 1
ATOM 1628 C CA . ASN A 1 209 ? -8.978 8.593 -0.572 1.00 92.94 209 ASN A CA 1
ATOM 1629 C C . ASN A 1 209 ? -7.836 7.561 -0.421 1.00 92.94 209 ASN A C 1
ATOM 1631 O O . ASN A 1 209 ? -7.228 7.429 0.642 1.00 92.94 209 ASN A O 1
ATOM 1635 N N . GLY A 1 210 ? -7.559 6.800 -1.485 1.00 90.88 210 GLY A N 1
ATOM 1636 C CA . GLY A 1 210 ? -6.485 5.799 -1.514 1.00 90.88 210 GLY A CA 1
ATOM 1637 C C . GLY A 1 210 ? -6.806 4.499 -0.771 1.00 90.88 210 GLY A C 1
ATOM 1638 O O . GLY A 1 210 ? -5.967 3.603 -0.737 1.00 90.88 210 GLY A O 1
ATOM 1639 N N . PHE A 1 211 ? -8.007 4.368 -0.202 1.00 96.50 211 PHE A N 1
ATOM 1640 C CA . PHE A 1 211 ? -8.464 3.102 0.357 1.00 96.50 211 PHE A CA 1
ATOM 1641 C C . PHE A 1 211 ? -8.838 2.114 -0.747 1.00 96.50 211 PHE A C 1
ATOM 1643 O O . PHE A 1 211 ? -9.166 2.479 -1.875 1.00 96.50 211 PHE A O 1
ATOM 1650 N N . GLN A 1 212 ? -8.836 0.840 -0.391 1.00 96.75 212 GLN A N 1
ATOM 1651 C CA . GLN A 1 212 ? -9.172 -0.290 -1.238 1.00 96.75 212 GLN A CA 1
ATOM 1652 C C . GLN A 1 212 ? -10.208 -1.156 -0.526 1.00 96.75 212 GLN A C 1
ATOM 1654 O O . GLN A 1 212 ? -10.155 -1.308 0.692 1.00 96.75 212 GLN A O 1
ATOM 1659 N N . GLU A 1 213 ? -11.163 -1.713 -1.268 1.00 97.31 213 GLU A N 1
ATOM 1660 C CA . GLU A 1 213 ? -12.171 -2.647 -0.753 1.00 97.31 213 GLU A CA 1
ATOM 1661 C C . GLU A 1 213 ? -11.959 -4.033 -1.359 1.00 97.31 213 GLU A C 1
ATOM 1663 O O . GLU A 1 213 ? -12.049 -4.180 -2.577 1.00 97.31 213 GLU A O 1
ATOM 1668 N N . VAL A 1 214 ? -11.776 -5.051 -0.516 1.00 97.38 214 VAL A N 1
ATOM 1669 C CA . VAL A 1 214 ? -11.778 -6.466 -0.903 1.00 97.38 214 VAL A CA 1
ATOM 1670 C C . VAL A 1 214 ? -13.224 -6.936 -1.093 1.00 97.38 214 VAL A C 1
ATOM 1672 O O . VAL A 1 214 ? -14.004 -7.062 -0.142 1.00 97.38 214 VAL A O 1
ATOM 1675 N N . LYS A 1 215 ? -13.610 -7.199 -2.342 1.00 95.94 215 LYS A N 1
ATOM 1676 C CA . LYS A 1 215 ? -14.970 -7.599 -2.708 1.00 95.94 215 LYS A CA 1
ATOM 1677 C C . LYS A 1 215 ? -15.314 -8.965 -2.125 1.00 95.94 215 LYS A C 1
ATOM 1679 O O . LYS A 1 215 ? -14.554 -9.922 -2.222 1.00 95.94 215 LYS A O 1
ATOM 1684 N N . GLY A 1 216 ? -16.488 -9.051 -1.500 1.00 93.75 216 GLY A N 1
ATOM 1685 C CA . GLY A 1 216 ? -16.957 -10.283 -0.861 1.00 93.75 216 GLY A CA 1
ATOM 1686 C C . GLY A 1 216 ? -16.127 -10.720 0.354 1.00 93.75 216 GLY A C 1
ATOM 1687 O O . GLY A 1 216 ? -16.249 -11.864 0.792 1.00 93.75 216 GLY A O 1
ATOM 1688 N N . ALA A 1 217 ? -15.257 -9.861 0.898 1.00 95.50 217 ALA A N 1
ATOM 1689 C CA . ALA A 1 217 ? -14.625 -10.119 2.186 1.00 95.50 217 ALA A CA 1
ATOM 1690 C C . ALA A 1 217 ? -15.644 -9.981 3.323 1.00 95.50 217 ALA A C 1
ATOM 1692 O O . ALA A 1 217 ? -16.438 -9.034 3.364 1.00 95.50 217 ALA A O 1
ATOM 1693 N N . GLU A 1 218 ? -15.605 -10.945 4.239 1.00 95.75 218 GLU A N 1
ATOM 1694 C CA . GLU A 1 218 ? -16.308 -10.855 5.512 1.00 95.75 218 GLU A CA 1
ATOM 1695 C C . GLU A 1 218 ? -15.551 -9.913 6.446 1.00 95.75 218 GLU A C 1
ATOM 1697 O O . GLU A 1 218 ? -14.330 -9.773 6.350 1.00 95.75 218 GLU A O 1
ATOM 1702 N N . VAL A 1 219 ? -16.284 -9.267 7.352 1.00 97.81 219 VAL A N 1
ATOM 1703 C CA . VAL A 1 219 ? -15.675 -8.406 8.365 1.00 97.81 219 VAL A CA 1
ATOM 1704 C C . VAL A 1 219 ? -15.002 -9.282 9.415 1.00 97.81 219 VAL A C 1
ATOM 1706 O O . VAL A 1 219 ? -15.689 -9.994 10.148 1.00 97.81 219 VAL A O 1
ATOM 1709 N N . CYS A 1 220 ? -13.675 -9.208 9.520 1.00 97.50 220 CYS A N 1
ATOM 1710 C CA . CYS A 1 220 ? -12.957 -9.897 10.588 1.00 97.50 220 CYS A CA 1
ATOM 1711 C C . CYS A 1 220 ? -13.191 -9.216 11.941 1.00 97.50 220 CYS A C 1
ATOM 1713 O O . CYS A 1 220 ? -13.263 -7.984 12.041 1.00 97.50 220 CYS A O 1
ATOM 1715 N N . LYS A 1 221 ? -13.343 -10.043 12.979 1.00 97.88 221 LYS A N 1
ATOM 1716 C CA . LYS A 1 221 ? -13.710 -9.621 14.329 1.00 97.88 221 LYS A CA 1
ATOM 1717 C C . LYS A 1 221 ? -12.820 -10.288 15.369 1.00 97.88 221 LYS A C 1
ATOM 1719 O O . LYS A 1 221 ? -12.500 -11.464 15.241 1.00 97.88 221 LYS A O 1
ATOM 1724 N N . GLU A 1 222 ? -12.522 -9.557 16.431 1.00 97.44 222 GLU A N 1
ATOM 1725 C CA . GLU A 1 222 ? -11.895 -10.062 17.647 1.00 97.44 222 GLU A CA 1
ATOM 1726 C C . GLU A 1 222 ? -12.869 -9.826 18.800 1.00 97.44 222 GLU A C 1
ATOM 1728 O O . GLU A 1 222 ? -13.365 -8.713 18.986 1.00 97.44 222 GLU A O 1
ATOM 1733 N N . ASN A 1 223 ? -13.216 -10.884 19.538 1.00 96.19 223 ASN A N 1
ATOM 1734 C CA . ASN A 1 223 ? -14.206 -10.819 20.622 1.00 96.19 223 ASN A CA 1
ATOM 1735 C C . ASN A 1 223 ? -15.542 -10.172 20.190 1.00 96.19 223 ASN A C 1
ATOM 1737 O O . ASN A 1 223 ? -16.147 -9.392 20.922 1.00 96.19 223 ASN A O 1
ATOM 1741 N N . GLY A 1 224 ? -15.984 -10.458 18.959 1.00 96.62 224 GLY A N 1
ATOM 1742 C CA . GLY A 1 224 ? -17.219 -9.914 18.382 1.00 96.62 224 GLY A CA 1
ATOM 1743 C C . GLY A 1 224 ? -17.130 -8.469 17.870 1.00 96.62 224 GLY A C 1
ATOM 1744 O O . GLY A 1 224 ? -18.093 -7.992 17.267 1.00 96.62 224 GLY A O 1
ATOM 1745 N N . LYS A 1 225 ? -15.989 -7.790 18.037 1.00 98.25 225 LYS A N 1
ATOM 1746 C CA . LYS A 1 225 ? -15.757 -6.405 17.602 1.00 98.25 225 LYS A CA 1
ATOM 1747 C C . LYS A 1 225 ? -14.976 -6.378 16.283 1.00 98.25 225 LYS A C 1
ATOM 1749 O O . LYS A 1 225 ? -14.002 -7.121 16.173 1.00 98.25 225 LYS A O 1
ATOM 1754 N N . PRO A 1 226 ? -15.341 -5.553 15.284 1.00 98.44 226 PRO A N 1
ATOM 1755 C CA . PRO A 1 226 ? -14.528 -5.385 14.080 1.00 98.44 226 PRO A CA 1
ATOM 1756 C C . PRO A 1 226 ? -13.105 -4.942 14.418 1.00 98.44 226 PRO A C 1
ATOM 1758 O O . PRO A 1 226 ? -12.916 -4.082 15.282 1.00 98.44 226 PRO A O 1
ATOM 1761 N N . ILE A 1 227 ? -12.120 -5.520 13.734 1.00 98.56 227 ILE A N 1
ATOM 1762 C CA . ILE A 1 227 ? -10.707 -5.222 13.989 1.00 98.56 227 ILE A CA 1
ATOM 1763 C C . ILE A 1 227 ? -10.245 -4.051 13.116 1.00 98.56 227 ILE A C 1
ATOM 1765 O O . ILE A 1 227 ? -10.599 -3.974 11.939 1.00 98.56 227 ILE A O 1
ATOM 1769 N N . VAL A 1 228 ? -9.444 -3.150 13.674 1.00 98.69 228 VAL A N 1
ATOM 1770 C CA . VAL A 1 228 ? -8.761 -2.073 12.953 1.00 98.69 228 VAL A CA 1
ATOM 1771 C C . VAL A 1 228 ? -7.272 -2.172 13.253 1.00 98.69 228 VAL A C 1
ATOM 1773 O O . VAL A 1 228 ? -6.872 -1.998 14.398 1.00 98.69 228 VAL A O 1
ATOM 1776 N N . TYR A 1 229 ? -6.461 -2.425 12.233 1.00 98.75 229 TYR A N 1
ATOM 1777 C CA . TYR A 1 229 ? -5.008 -2.471 12.340 1.00 98.75 229 TYR A CA 1
ATOM 1778 C C . TYR A 1 229 ? -4.383 -1.197 11.781 1.00 98.75 229 TYR A C 1
ATOM 1780 O O . TYR A 1 229 ? -4.753 -0.749 10.690 1.00 98.75 229 TYR A O 1
ATOM 1788 N N . PHE A 1 230 ? -3.387 -0.675 12.491 1.00 98.62 230 PHE A N 1
ATOM 1789 C CA . PHE A 1 230 ? -2.437 0.304 11.980 1.00 98.62 230 PHE A CA 1
ATOM 1790 C C . PHE A 1 230 ? -1.023 -0.259 12.078 1.00 98.62 230 PHE A C 1
ATOM 1792 O O . PHE A 1 230 ? -0.577 -0.613 13.165 1.00 98.62 230 PHE A O 1
ATOM 1799 N N . PHE A 1 231 ? -0.320 -0.322 10.952 1.00 98.50 231 PHE A N 1
ATOM 1800 C CA . PHE A 1 231 ? 1.077 -0.733 10.868 1.00 98.50 231 PHE A CA 1
ATOM 1801 C C . PHE A 1 231 ? 1.941 0.474 10.536 1.00 98.50 231 PHE A C 1
ATOM 1803 O O . PHE A 1 231 ? 1.672 1.169 9.554 1.00 98.50 231 PHE A O 1
ATOM 1810 N N . GLY A 1 232 ? 2.993 0.701 11.316 1.00 96.62 232 GLY A N 1
ATOM 1811 C CA . GLY A 1 232 ? 3.888 1.833 11.119 1.00 96.62 232 GLY A CA 1
ATOM 1812 C C . GLY A 1 232 ? 5.249 1.641 11.775 1.00 96.62 232 GLY A C 1
ATOM 1813 O O . GLY A 1 232 ? 5.533 0.621 12.399 1.00 96.62 232 GLY A O 1
ATOM 1814 N N . SER A 1 233 ? 6.091 2.658 11.637 1.00 94.81 233 SER A N 1
ATOM 1815 C CA . SER A 1 233 ? 7.404 2.722 12.273 1.00 94.81 233 SER A CA 1
ATOM 1816 C C . SER A 1 233 ? 7.660 4.129 12.792 1.00 94.81 233 SER A C 1
ATOM 1818 O O . SER A 1 233 ? 7.233 5.100 12.164 1.00 94.81 233 SER A O 1
ATOM 1820 N N . LYS A 1 234 ? 8.388 4.251 13.908 1.00 93.44 234 LYS A N 1
ATOM 1821 C CA . LYS A 1 234 ? 8.811 5.556 14.446 1.00 93.44 234 LYS A CA 1
ATOM 1822 C C . LYS A 1 234 ? 9.809 6.283 13.549 1.00 93.44 234 LYS A C 1
ATOM 1824 O O . LYS A 1 234 ? 10.004 7.475 13.712 1.00 93.44 234 LYS A O 1
ATOM 1829 N N . THR A 1 235 ? 10.466 5.586 12.624 1.00 91.25 235 THR A N 1
ATOM 1830 C CA . THR A 1 235 ? 11.454 6.186 11.710 1.00 91.25 235 THR A CA 1
ATOM 1831 C C . THR A 1 235 ? 10.852 6.570 10.356 1.00 91.25 235 THR A C 1
ATOM 1833 O O . THR A 1 235 ? 11.566 7.024 9.464 1.00 91.25 235 THR A O 1
ATOM 1836 N N . CYS A 1 236 ? 9.539 6.395 10.193 1.00 90.75 236 CYS A N 1
ATOM 1837 C CA . CYS A 1 236 ? 8.790 6.641 8.968 1.00 90.75 236 CYS A CA 1
ATOM 1838 C C . CYS A 1 236 ? 7.979 7.947 9.106 1.00 90.75 236 CYS A C 1
ATOM 1840 O O . CYS A 1 236 ? 6.948 7.944 9.781 1.00 90.75 236 CYS A O 1
ATOM 1842 N N . PRO A 1 237 ? 8.367 9.054 8.437 1.00 94.50 237 PRO A N 1
ATOM 1843 C CA . PRO A 1 237 ? 7.668 10.341 8.562 1.00 94.50 237 PRO A CA 1
ATOM 1844 C C . PRO A 1 237 ? 6.184 10.272 8.177 1.00 94.50 237 PRO A C 1
ATOM 1846 O O . PRO A 1 237 ? 5.332 10.873 8.827 1.00 94.50 237 PRO A O 1
ATOM 1849 N N . HIS A 1 238 ? 5.854 9.473 7.159 1.00 95.62 238 HIS A N 1
ATOM 1850 C CA . HIS A 1 238 ? 4.466 9.256 6.746 1.00 95.62 238 HIS A CA 1
ATOM 1851 C C . HIS A 1 238 ? 3.637 8.530 7.812 1.00 95.62 238 HIS A C 1
ATOM 1853 O O . HIS A 1 238 ? 2.433 8.744 7.939 1.00 95.62 238 HIS A O 1
ATOM 1859 N N . CYS A 1 239 ? 4.286 7.679 8.604 1.00 97.19 239 CYS A N 1
ATOM 1860 C CA . CYS A 1 239 ? 3.668 6.976 9.715 1.00 97.19 239 CYS A CA 1
ATOM 1861 C C . CYS A 1 239 ? 3.433 7.928 10.896 1.00 97.19 239 CYS A C 1
ATOM 1863 O O . CYS A 1 239 ? 2.368 7.872 11.506 1.00 97.19 239 CYS A O 1
ATOM 1865 N N . GLU A 1 240 ? 4.381 8.830 11.180 1.00 96.94 240 GLU A N 1
ATOM 1866 C CA . GLU A 1 240 ? 4.230 9.871 12.208 1.00 96.94 240 GLU A CA 1
ATOM 1867 C C . GLU A 1 240 ? 3.066 10.824 11.906 1.00 96.94 240 GLU A C 1
ATOM 1869 O O . GLU A 1 240 ? 2.372 11.253 12.827 1.00 96.94 240 GLU A O 1
ATOM 1874 N N . TRP A 1 241 ? 2.823 11.130 10.627 1.00 98.00 241 TRP A N 1
ATOM 1875 C CA . TRP A 1 241 ? 1.685 11.951 10.213 1.00 98.00 241 TRP A CA 1
ATOM 1876 C C . TRP A 1 241 ? 0.339 11.230 10.380 1.00 98.00 241 TRP A C 1
ATOM 1878 O O . TRP A 1 241 ? -0.625 11.811 10.880 1.00 98.00 241 TRP A O 1
ATOM 1888 N N . GLU A 1 242 ? 0.273 9.963 9.965 1.00 98.19 242 GLU A N 1
ATOM 1889 C CA . GLU A 1 242 ? -0.967 9.178 9.917 1.00 98.19 242 GLU A CA 1
ATOM 1890 C C . GLU A 1 242 ? -1.420 8.714 11.313 1.00 98.19 242 GLU A C 1
ATOM 1892 O O . GLU A 1 242 ? -2.605 8.773 11.648 1.00 98.19 242 GLU A O 1
ATOM 1897 N N . LEU A 1 243 ? -0.470 8.306 12.161 1.00 97.81 243 LEU A N 1
ATOM 1898 C CA . LEU A 1 243 ? -0.723 7.742 13.488 1.00 97.81 243 LEU A CA 1
ATOM 1899 C C . LEU A 1 243 ? -1.671 8.583 14.371 1.00 97.81 243 LEU A C 1
ATOM 1901 O O . LEU A 1 243 ? -2.665 8.025 14.846 1.00 97.81 243 LEU A O 1
ATOM 1905 N N . PRO A 1 244 ? -1.449 9.894 14.606 1.00 98.12 244 PRO A N 1
ATOM 1906 C CA . PRO A 1 244 ? -2.332 10.677 15.470 1.00 98.12 244 PRO A CA 1
ATOM 1907 C C . PRO A 1 244 ? -3.765 10.774 14.928 1.00 98.12 244 PRO A C 1
ATOM 1909 O O . PRO A 1 244 ? -4.708 10.820 15.719 1.00 98.12 244 PRO A O 1
ATOM 1912 N N . ILE A 1 245 ? -3.953 10.758 13.602 1.00 98.50 245 ILE A N 1
ATOM 1913 C CA . ILE A 1 245 ? -5.279 10.795 12.967 1.00 98.50 245 ILE A CA 1
ATOM 1914 C C . ILE A 1 245 ? -6.016 9.483 13.241 1.00 98.50 245 ILE A C 1
ATOM 1916 O O . ILE A 1 245 ? -7.167 9.490 13.685 1.00 98.50 245 ILE A O 1
ATOM 1920 N N . VAL A 1 246 ? -5.339 8.354 13.024 1.00 98.31 246 VAL A N 1
ATOM 1921 C CA . VAL A 1 246 ? -5.902 7.018 13.250 1.00 98.31 246 VAL A CA 1
ATOM 1922 C C . VAL A 1 246 ? -6.226 6.811 14.727 1.00 98.31 246 VAL A C 1
ATOM 1924 O O . VAL A 1 246 ? -7.332 6.378 15.050 1.00 98.31 246 VA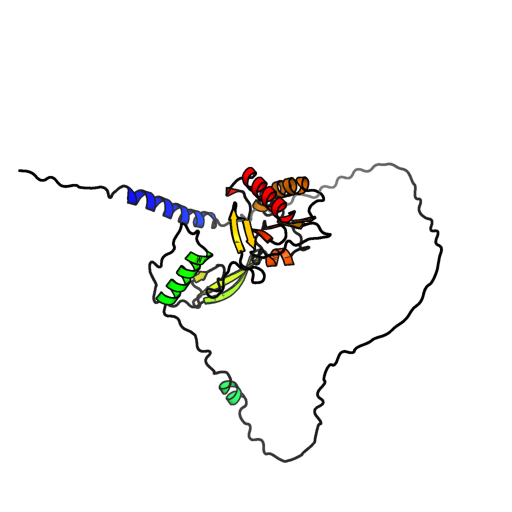L A O 1
ATOM 1927 N N . GLN A 1 247 ? -5.318 7.194 15.631 1.00 98.38 247 GLN A N 1
ATOM 1928 C CA . GLN A 1 247 ? -5.548 7.140 17.075 1.00 98.38 247 GLN A CA 1
ATOM 1929 C C . GLN A 1 247 ? -6.750 7.984 17.496 1.00 98.38 247 GLN A C 1
ATOM 1931 O O . GLN A 1 247 ? -7.554 7.544 18.320 1.00 98.38 247 GLN A O 1
ATOM 1936 N N . GLU A 1 248 ? -6.886 9.197 16.957 1.00 98.38 248 GLU A N 1
ATOM 1937 C CA . GLU A 1 248 ? -8.026 10.058 17.256 1.00 98.38 248 GLU A CA 1
ATOM 1938 C C . GLU A 1 248 ? -9.342 9.406 16.814 1.00 98.38 248 GLU A C 1
ATOM 1940 O O . GLU A 1 248 ? -10.296 9.367 17.590 1.00 98.38 248 GLU A O 1
ATOM 1945 N N . VAL A 1 249 ? -9.391 8.837 15.605 1.00 98.44 249 VAL A N 1
ATOM 1946 C CA . VAL A 1 249 ? -10.591 8.152 15.108 1.00 98.44 249 VAL A CA 1
ATOM 1947 C C . VAL A 1 249 ? -10.895 6.894 15.917 1.00 98.44 249 VAL A C 1
ATOM 1949 O O . VAL A 1 249 ? -12.037 6.710 16.331 1.00 98.44 249 VAL A O 1
ATOM 1952 N N . ALA A 1 250 ? -9.900 6.046 16.186 1.00 98.19 250 ALA A N 1
ATOM 1953 C CA . ALA A 1 250 ? -10.083 4.817 16.954 1.00 98.19 250 ALA A CA 1
ATOM 1954 C C . ALA A 1 250 ? -10.651 5.104 18.356 1.00 98.19 250 ALA A C 1
ATOM 1956 O O . ALA A 1 250 ? -11.590 4.436 18.796 1.00 98.19 250 ALA A O 1
ATOM 1957 N N . LYS A 1 251 ? -10.169 6.167 19.019 1.00 98.38 251 LYS A N 1
ATOM 1958 C CA . LYS A 1 251 ? -10.684 6.624 20.322 1.00 98.38 251 LYS A CA 1
ATOM 1959 C C . LYS A 1 251 ? -12.171 6.989 20.289 1.00 98.38 251 LYS A C 1
ATOM 1961 O O . LYS A 1 251 ? -12.861 6.735 21.271 1.00 98.38 251 LYS A O 1
ATOM 1966 N N . LEU A 1 252 ? -12.687 7.535 19.182 1.00 98.19 252 LEU A N 1
ATOM 1967 C CA . LEU A 1 252 ? -14.116 7.867 19.047 1.00 98.19 252 LEU A CA 1
ATOM 1968 C C . LEU A 1 252 ? -15.016 6.623 19.028 1.00 98.19 252 LEU A C 1
ATOM 1970 O O . LEU A 1 252 ? -16.176 6.696 19.434 1.00 98.19 252 LEU A O 1
ATOM 1974 N N . PHE A 1 253 ? -14.498 5.488 18.557 1.00 97.88 253 PHE A N 1
ATOM 1975 C CA . PHE A 1 253 ? -15.231 4.222 18.560 1.00 97.88 253 PHE A CA 1
ATOM 1976 C C . PHE A 1 253 ? -15.068 3.452 19.871 1.00 97.88 253 PHE A C 1
ATOM 1978 O O . PHE A 1 253 ? -15.989 2.722 20.251 1.00 97.88 253 PHE A O 1
ATOM 1985 N N . GLY A 1 254 ? -13.941 3.638 20.565 1.00 95.75 254 GLY A N 1
ATOM 1986 C CA . GLY A 1 254 ? -13.660 3.015 21.856 1.00 95.75 254 GLY A CA 1
ATOM 1987 C C . GLY A 1 254 ? -13.892 1.506 21.807 1.00 95.75 254 GLY A C 1
ATOM 1988 O O . GLY A 1 254 ? -13.442 0.824 20.889 1.00 95.75 254 GLY A O 1
ATOM 1989 N N . ASP A 1 255 ? -14.687 0.998 22.746 1.00 96.56 255 ASP A N 1
ATOM 1990 C CA . ASP A 1 255 ? -14.978 -0.431 22.879 1.00 96.56 255 ASP A CA 1
ATOM 1991 C C . ASP A 1 255 ? -15.805 -1.053 21.747 1.00 96.56 255 ASP A C 1
ATOM 1993 O O . ASP A 1 255 ? -16.061 -2.256 21.788 1.00 96.56 255 ASP A O 1
ATOM 1997 N N . LYS A 1 256 ? -16.241 -0.291 20.740 1.00 98.12 256 LYS A N 1
ATOM 1998 C CA . LYS A 1 256 ? -16.987 -0.848 19.599 1.00 98.12 256 LYS A CA 1
ATOM 1999 C C . LYS A 1 256 ? -16.090 -1.576 18.599 1.00 98.12 256 LYS A C 1
ATOM 2001 O O . LYS A 1 256 ? -16.593 -2.387 17.826 1.00 98.12 256 LYS A O 1
ATOM 2006 N N . ILE A 1 257 ? -14.789 -1.297 18.611 1.00 98.56 257 ILE A N 1
ATOM 2007 C CA . ILE A 1 257 ? -13.792 -1.922 17.737 1.00 98.56 257 ILE A CA 1
ATOM 2008 C C . ILE A 1 257 ? -12.704 -2.595 18.573 1.00 98.56 257 ILE A C 1
ATOM 2010 O O . ILE A 1 257 ? -12.552 -2.296 19.757 1.00 98.56 257 ILE A O 1
ATOM 2014 N N . SER A 1 258 ? -11.941 -3.491 17.952 1.00 98.44 258 SER A N 1
ATOM 2015 C CA . SER A 1 258 ? -10.631 -3.880 18.469 1.00 98.44 258 SER A CA 1
ATOM 2016 C C . SER A 1 258 ? -9.548 -3.162 17.670 1.00 98.44 258 SER A C 1
ATOM 2018 O O . SER A 1 258 ? -9.401 -3.414 16.475 1.00 98.44 258 SER A O 1
ATOM 2020 N N . TYR A 1 259 ? -8.842 -2.217 18.292 1.00 98.50 259 TYR A N 1
ATOM 2021 C CA . TYR A 1 259 ? -7.801 -1.426 17.633 1.00 98.50 259 TYR A CA 1
ATOM 2022 C C . TYR A 1 259 ? -6.411 -1.974 17.967 1.00 98.50 259 TYR A C 1
ATOM 2024 O O . TYR A 1 259 ? -6.031 -2.051 19.134 1.00 98.50 259 TYR A O 1
ATOM 2032 N N . HIS A 1 260 ? -5.663 -2.328 16.926 1.00 98.38 260 HIS A N 1
ATOM 2033 C CA . HIS A 1 260 ? -4.330 -2.915 16.990 1.00 98.38 260 HIS A CA 1
ATOM 2034 C C . HIS A 1 260 ? -3.317 -1.936 16.396 1.00 98.38 260 HIS A C 1
ATOM 2036 O O . HIS A 1 260 ? -3.238 -1.744 15.181 1.00 98.38 260 HIS A O 1
ATOM 2042 N N . GLU A 1 261 ? -2.545 -1.303 17.273 1.00 98.12 261 GLU A N 1
ATOM 2043 C CA . GLU A 1 261 ? -1.473 -0.380 16.908 1.00 98.12 261 GLU A CA 1
ATOM 2044 C C . GLU A 1 261 ? -0.125 -1.117 16.877 1.00 98.12 261 GLU A C 1
ATOM 2046 O O . GLU A 1 261 ? 0.439 -1.467 17.914 1.00 98.12 261 GLU A O 1
ATOM 2051 N N . ASN A 1 262 ? 0.389 -1.349 15.671 1.00 97.75 262 ASN A N 1
ATOM 2052 C CA . ASN A 1 262 ? 1.606 -2.104 15.391 1.00 97.75 262 ASN A CA 1
ATOM 2053 C C . ASN A 1 262 ? 2.731 -1.162 14.934 1.00 97.75 262 ASN A C 1
ATOM 2055 O O . ASN A 1 262 ? 3.031 -1.059 13.742 1.00 97.75 262 ASN A O 1
ATOM 2059 N N . ILE A 1 263 ? 3.343 -0.452 15.888 1.00 97.38 263 ILE A N 1
ATOM 2060 C CA . ILE A 1 263 ? 4.509 0.415 15.646 1.00 97.38 263 ILE A CA 1
ATOM 2061 C C . ILE A 1 263 ? 5.790 -0.333 15.992 1.00 97.38 263 ILE A C 1
ATOM 2063 O O . ILE A 1 263 ? 5.967 -0.708 17.151 1.00 97.38 263 ILE A O 1
ATOM 2067 N N . ASP A 1 264 ? 6.677 -0.520 15.011 1.00 94.12 264 ASP A N 1
ATOM 2068 C CA . ASP A 1 264 ? 7.943 -1.255 15.182 1.00 94.12 264 ASP A CA 1
ATOM 2069 C C . ASP A 1 264 ? 7.727 -2.628 15.864 1.00 94.12 264 ASP A C 1
ATOM 2071 O O . ASP A 1 264 ? 8.436 -3.000 16.802 1.00 94.12 264 ASP A O 1
ATOM 2075 N N . SER A 1 265 ? 6.677 -3.353 15.452 1.00 92.69 265 SER A N 1
ATOM 2076 C CA . SER A 1 265 ? 6.225 -4.592 16.096 1.00 92.69 265 SER A CA 1
ATOM 2077 C C . SER A 1 265 ? 5.798 -5.661 15.092 1.00 92.69 265 SER A C 1
ATOM 2079 O O . SER A 1 265 ? 5.160 -5.354 14.087 1.00 92.69 265 SER A O 1
ATOM 2081 N N . ASP A 1 266 ? 6.063 -6.926 15.432 1.00 90.88 266 ASP A N 1
ATOM 2082 C CA . ASP A 1 266 ? 5.771 -8.092 14.586 1.00 90.88 266 ASP A CA 1
ATOM 2083 C C . ASP A 1 266 ? 4.462 -8.826 14.943 1.00 90.88 266 ASP A C 1
ATOM 2085 O O . ASP A 1 266 ? 4.152 -9.853 14.328 1.00 90.88 266 ASP A O 1
ATOM 2089 N N . LYS A 1 267 ? 3.691 -8.333 15.928 1.00 92.81 267 LYS A N 1
ATOM 2090 C CA . LYS A 1 267 ? 2.526 -9.035 16.513 1.00 92.81 267 LYS A CA 1
ATOM 2091 C C . LYS A 1 267 ? 1.474 -9.457 15.481 1.00 92.81 267 LYS A C 1
ATOM 2093 O O . LYS A 1 267 ? 0.950 -10.560 15.589 1.00 92.81 267 LYS A O 1
ATOM 2098 N N . ASP A 1 268 ? 1.247 -8.636 14.457 1.00 96.56 268 ASP A N 1
ATOM 2099 C CA . ASP A 1 268 ? 0.296 -8.899 13.367 1.00 96.56 268 ASP A CA 1
ATOM 2100 C C . ASP A 1 268 ? 0.976 -8.952 11.985 1.00 96.56 268 ASP A C 1
ATOM 2102 O O . ASP A 1 268 ? 0.378 -8.624 10.956 1.00 96.56 268 ASP A O 1
ATOM 2106 N N . SER A 1 269 ? 2.245 -9.369 11.938 1.00 92.62 269 SER A N 1
ATOM 2107 C CA . SER A 1 269 ? 3.051 -9.421 10.705 1.00 92.62 269 SER A CA 1
ATOM 2108 C C . SER A 1 269 ? 2.381 -10.201 9.565 1.00 92.62 269 SER A C 1
ATOM 2110 O O . SER A 1 269 ? 2.447 -9.774 8.415 1.00 92.62 269 SER A O 1
ATOM 2112 N N . ALA A 1 270 ? 1.649 -11.280 9.864 1.00 95.31 270 ALA A N 1
ATOM 2113 C CA . ALA A 1 270 ? 0.893 -12.037 8.862 1.00 95.31 270 ALA A CA 1
ATOM 2114 C C . ALA A 1 270 ? -0.217 -11.204 8.186 1.00 95.31 270 ALA A C 1
ATOM 2116 O O . ALA A 1 270 ? -0.460 -11.351 6.986 1.00 95.31 270 ALA A O 1
ATOM 2117 N N . ILE A 1 271 ? -0.872 -10.304 8.929 1.00 97.12 271 ILE A N 1
ATOM 2118 C CA . ILE A 1 271 ? -1.871 -9.379 8.378 1.00 97.12 271 ILE A CA 1
ATOM 2119 C C . ILE A 1 271 ? -1.179 -8.336 7.500 1.00 97.12 271 ILE A C 1
ATOM 2121 O O . ILE A 1 271 ? -1.634 -8.090 6.380 1.00 97.12 271 ILE A O 1
ATOM 2125 N N . LEU A 1 272 ? -0.049 -7.780 7.952 1.00 95.19 272 LEU A N 1
ATOM 2126 C CA . LEU A 1 272 ? 0.733 -6.849 7.139 1.00 95.19 272 LEU A CA 1
ATOM 2127 C C . LEU A 1 272 ? 1.196 -7.503 5.833 1.00 95.19 272 LEU A C 1
ATOM 2129 O O . LEU A 1 272 ? 0.959 -6.944 4.770 1.00 95.19 272 LEU A O 1
ATOM 2133 N N . SER A 1 273 ? 1.776 -8.705 5.878 1.00 92.38 273 SER A N 1
ATOM 2134 C CA . SER A 1 273 ? 2.216 -9.426 4.677 1.00 92.38 273 SER A CA 1
ATOM 2135 C C . SER A 1 273 ? 1.065 -9.759 3.726 1.00 92.38 273 SER A C 1
ATOM 2137 O O . SER A 1 273 ? 1.267 -9.806 2.516 1.00 92.38 273 SER A O 1
ATOM 2139 N N . LYS A 1 274 ? -0.147 -9.971 4.247 1.00 94.00 274 LYS A N 1
ATOM 2140 C CA . LYS A 1 274 ? -1.335 -10.227 3.427 1.00 94.00 274 LYS A CA 1
ATOM 2141 C C . LYS A 1 274 ? -1.801 -8.983 2.668 1.00 94.00 274 LYS A C 1
ATOM 2143 O O . LYS A 1 274 ? -2.076 -9.070 1.474 1.00 94.00 274 LYS A O 1
ATOM 2148 N N . PHE A 1 275 ? -1.921 -7.844 3.349 1.00 95.06 275 PHE A N 1
ATOM 2149 C CA . PHE A 1 275 ? -2.474 -6.618 2.756 1.00 95.06 275 PHE A CA 1
ATOM 2150 C C . PHE A 1 275 ? -1.414 -5.722 2.106 1.00 95.06 275 PHE A C 1
ATOM 2152 O O . PHE A 1 275 ? -1.722 -4.985 1.176 1.00 95.06 275 PHE A O 1
ATOM 2159 N N . SER A 1 276 ? -0.162 -5.826 2.546 1.00 92.31 276 SER A N 1
ATOM 2160 C CA . SER A 1 276 ? 1.008 -5.123 2.020 1.00 92.31 276 SER A CA 1
ATOM 2161 C C . SER A 1 276 ? 2.174 -6.113 1.852 1.00 92.31 276 SER A C 1
ATOM 2163 O O . SER A 1 276 ? 3.141 -6.084 2.614 1.00 92.31 276 SER A O 1
ATOM 2165 N N . PRO A 1 277 ? 2.138 -7.007 0.840 1.00 85.88 277 PRO A N 1
ATOM 2166 C CA . PRO A 1 277 ? 3.153 -8.058 0.679 1.00 85.88 277 PRO A CA 1
ATOM 2167 C C . PRO A 1 277 ? 4.566 -7.535 0.399 1.00 85.88 277 PRO A C 1
ATOM 2169 O O . PRO A 1 277 ? 5.533 -8.284 0.473 1.00 85.88 277 PRO A O 1
ATOM 2172 N N . GLN A 1 278 ? 4.693 -6.254 0.045 1.00 81.88 278 GLN A N 1
ATOM 2173 C CA . GLN A 1 278 ? 5.976 -5.570 -0.132 1.00 81.88 278 GLN A CA 1
ATOM 2174 C C . GLN A 1 278 ? 6.469 -4.875 1.154 1.00 81.88 278 GLN A C 1
ATOM 2176 O O . GLN A 1 278 ? 7.508 -4.221 1.122 1.00 81.88 278 GLN A O 1
ATOM 2181 N N . GLY A 1 279 ? 5.727 -4.981 2.262 1.00 83.50 279 GLY A N 1
ATOM 2182 C CA . GLY A 1 279 ? 6.067 -4.355 3.542 1.00 83.50 279 GLY A CA 1
ATOM 2183 C C . GLY A 1 279 ? 5.885 -2.836 3.565 1.00 83.50 279 GLY A C 1
ATOM 2184 O O . GLY A 1 279 ? 6.495 -2.162 4.386 1.00 83.50 279 GLY A O 1
ATOM 2185 N N . GLY A 1 280 ? 5.076 -2.271 2.664 1.00 88.75 280 GLY A N 1
ATOM 2186 C CA . GLY A 1 280 ? 4.818 -0.832 2.636 1.00 88.75 280 GLY A CA 1
ATOM 2187 C C . GLY A 1 280 ? 4.122 -0.370 3.916 1.00 88.75 280 GLY A C 1
ATOM 2188 O O . GLY A 1 280 ? 3.105 -0.950 4.298 1.00 88.75 280 GLY A O 1
ATOM 2189 N N . ILE A 1 281 ? 4.653 0.675 4.550 1.00 93.75 281 ILE A N 1
ATOM 2190 C CA . ILE A 1 281 ? 4.075 1.343 5.722 1.00 93.75 281 ILE A CA 1
ATOM 2191 C C . ILE A 1 281 ? 3.983 2.869 5.482 1.00 93.75 281 ILE A C 1
ATOM 2193 O O . ILE A 1 281 ? 4.799 3.403 4.728 1.00 93.75 281 ILE A O 1
ATOM 2197 N N . PRO A 1 282 ? 3.014 3.581 6.089 1.00 97.56 282 PRO A N 1
ATOM 2198 C CA . PRO A 1 282 ? 1.975 3.040 6.962 1.00 97.56 282 PRO A CA 1
ATOM 2199 C C . PRO A 1 282 ? 0.990 2.146 6.196 1.00 97.56 282 PRO A C 1
ATOM 2201 O O . PRO A 1 282 ? 0.784 2.326 4.999 1.00 97.56 282 PRO A O 1
ATOM 2204 N N . THR A 1 283 ? 0.412 1.155 6.872 1.00 98.38 283 THR A N 1
ATOM 2205 C CA . THR A 1 283 ? -0.678 0.336 6.319 1.00 98.38 283 THR A CA 1
ATOM 2206 C C . THR A 1 283 ? -1.842 0.308 7.297 1.00 98.38 283 THR A C 1
ATOM 2208 O O . THR A 1 283 ? -1.667 0.037 8.483 1.00 98.38 283 THR A O 1
ATOM 2211 N N . LEU A 1 284 ? -3.041 0.562 6.784 1.00 98.56 284 LEU A N 1
ATOM 2212 C CA . LEU A 1 284 ? -4.301 0.503 7.517 1.00 98.56 284 LEU A CA 1
ATOM 2213 C C . LEU A 1 284 ? -5.124 -0.679 7.027 1.00 98.56 284 LEU A C 1
ATOM 2215 O O . LEU A 1 284 ? -5.270 -0.860 5.820 1.00 98.56 284 LEU A O 1
ATOM 2219 N N . VAL A 1 285 ? -5.711 -1.446 7.945 1.00 98.69 285 VAL A N 1
ATOM 2220 C CA . VAL A 1 285 ? -6.658 -2.524 7.619 1.00 98.69 285 VAL A CA 1
ATOM 2221 C C . VAL A 1 285 ? -7.876 -2.409 8.529 1.00 98.69 285 VAL A C 1
ATOM 2223 O O . VAL A 1 285 ? -7.757 -2.445 9.746 1.00 98.69 285 VAL A O 1
ATOM 2226 N N . ILE A 1 286 ? -9.064 -2.292 7.943 1.00 98.69 286 ILE A N 1
ATOM 2227 C CA . ILE A 1 286 ? -10.342 -2.109 8.637 1.00 98.69 286 ILE A CA 1
ATOM 2228 C C . ILE A 1 286 ? -11.236 -3.306 8.313 1.00 98.69 286 ILE A C 1
ATOM 2230 O O . ILE A 1 286 ? -11.678 -3.504 7.174 1.00 98.69 286 ILE A O 1
ATOM 2234 N N . GLY A 1 287 ? -11.484 -4.132 9.327 1.00 98.00 287 GLY A N 1
ATOM 2235 C CA . GLY A 1 287 ? -12.336 -5.314 9.259 1.00 98.00 287 GLY A CA 1
ATOM 2236 C C . GLY A 1 287 ? -11.898 -6.334 8.211 1.00 98.00 287 GLY A C 1
ATOM 2237 O O . GLY A 1 287 ? -12.750 -7.035 7.683 1.00 98.00 287 GLY A O 1
ATOM 2238 N N . CYS A 1 288 ? -10.611 -6.383 7.841 1.00 97.81 288 CYS A N 1
ATOM 2239 C CA . CYS A 1 288 ? -10.078 -7.223 6.755 1.00 97.81 288 CYS A CA 1
ATOM 2240 C C . CYS A 1 288 ? -10.778 -7.030 5.395 1.00 97.81 288 CYS A C 1
ATOM 2242 O O . CYS A 1 288 ? -10.628 -7.849 4.486 1.00 97.81 288 CYS A O 1
ATOM 2244 N N . LYS A 1 289 ? -11.546 -5.946 5.263 1.00 97.75 289 LYS A N 1
ATOM 2245 C CA . LYS A 1 289 ? -12.393 -5.648 4.112 1.00 97.75 289 LYS A CA 1
ATOM 2246 C C . LYS A 1 289 ? -11.944 -4.380 3.417 1.00 97.75 289 LYS A C 1
ATOM 2248 O O . LYS A 1 289 ? -11.937 -4.343 2.192 1.00 97.75 289 LYS A O 1
ATOM 2253 N N . TYR A 1 290 ? -11.550 -3.372 4.186 1.00 98.38 290 TYR A N 1
ATOM 2254 C CA . TYR A 1 290 ? -10.964 -2.155 3.648 1.00 98.38 290 TYR A CA 1
ATOM 2255 C C . TYR A 1 290 ? -9.514 -2.052 4.077 1.00 98.38 290 TYR A C 1
ATOM 2257 O O . TYR A 1 290 ? -9.177 -2.430 5.196 1.00 98.38 290 TYR A O 1
ATOM 2265 N N . PHE A 1 291 ? -8.657 -1.542 3.210 1.00 98.38 291 PHE A N 1
ATOM 2266 C CA . PHE A 1 291 ? -7.260 -1.324 3.549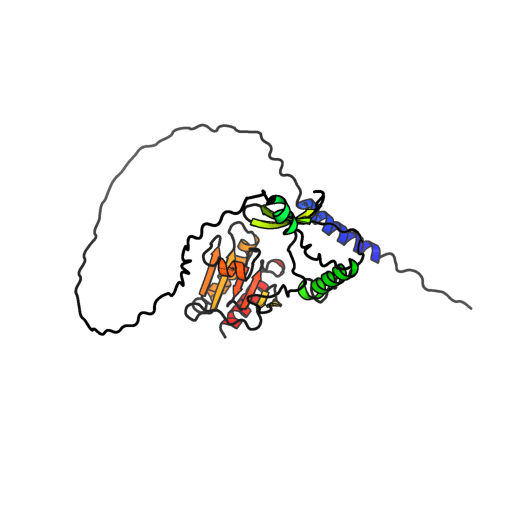 1.00 98.38 291 PHE A CA 1
ATOM 2267 C C . PHE A 1 291 ? -6.676 -0.160 2.759 1.00 98.38 291 PHE A C 1
ATOM 2269 O O . PHE A 1 291 ? -7.275 0.296 1.790 1.00 98.38 291 PHE A O 1
ATOM 2276 N N . LYS A 1 292 ? -5.528 0.341 3.197 1.00 97.38 292 LYS A N 1
ATOM 2277 C CA . LYS A 1 292 ? -4.775 1.394 2.519 1.00 97.38 292 LYS A CA 1
ATOM 2278 C C . LYS A 1 292 ? -3.294 1.194 2.793 1.00 97.38 292 LYS A C 1
ATOM 2280 O O . LYS A 1 292 ? -2.918 0.936 3.933 1.00 97.38 292 LYS A O 1
ATOM 2285 N N . ILE A 1 293 ? -2.480 1.332 1.752 1.00 95.75 293 ILE A N 1
ATOM 2286 C CA . ILE A 1 293 ? -1.020 1.370 1.849 1.00 95.75 293 ILE A CA 1
ATOM 2287 C C . ILE A 1 293 ? -0.585 2.816 1.588 1.00 95.75 293 ILE A C 1
ATOM 2289 O O . ILE A 1 293 ? -0.963 3.397 0.570 1.00 95.75 293 ILE A O 1
ATOM 2293 N N . GLY A 1 294 ? 0.212 3.384 2.490 1.00 94.44 294 GLY A N 1
ATOM 2294 C CA . GLY A 1 294 ? 0.618 4.790 2.484 1.00 94.44 294 GLY A CA 1
ATOM 2295 C C . GLY A 1 294 ? -0.300 5.699 3.310 1.00 94.44 294 GLY A C 1
ATOM 2296 O O . GLY A 1 294 ? -1.311 5.260 3.860 1.00 94.44 294 GLY A O 1
ATOM 2297 N N . SER A 1 295 ? 0.072 6.978 3.409 1.00 94.56 295 SER A N 1
ATOM 2298 C CA . SER A 1 295 ? -0.643 7.989 4.202 1.00 94.56 295 SER A CA 1
ATOM 2299 C C . SER A 1 295 ? -1.639 8.819 3.378 1.00 94.56 295 SER A C 1
ATOM 2301 O O . SER A 1 295 ? -1.675 8.780 2.147 1.00 94.56 295 SER A O 1
ATOM 2303 N N . GLY A 1 296 ? -2.509 9.557 4.072 1.00 94.50 296 GLY A N 1
ATOM 2304 C CA . GLY A 1 296 ? -3.495 10.502 3.523 1.00 94.50 296 GLY A CA 1
ATOM 2305 C C . GLY A 1 296 ? -2.992 11.912 3.239 1.00 94.50 296 GLY A C 1
ATOM 2306 O O . GLY A 1 296 ? -3.800 12.803 2.964 1.00 94.50 296 GLY A O 1
ATOM 2307 N N . GLU A 1 297 ? -1.684 12.148 3.331 1.00 93.81 297 GLU A N 1
ATOM 2308 C CA . GLU A 1 297 ? -1.095 13.493 3.318 1.00 93.81 297 GLU A CA 1
ATOM 2309 C C . GLU A 1 297 ? -1.511 14.332 2.110 1.00 93.81 297 GLU A C 1
ATOM 2311 O O . GLU A 1 297 ? -1.822 15.514 2.253 1.00 93.81 297 GLU A O 1
ATOM 2316 N N . SER A 1 298 ? -1.589 13.714 0.929 1.00 92.94 298 SER A N 1
ATOM 2317 C CA . SER A 1 298 ? -1.956 14.390 -0.322 1.00 92.94 298 SER A CA 1
ATOM 2318 C C . SER A 1 298 ? -3.380 14.958 -0.320 1.00 92.94 298 SER A C 1
ATOM 2320 O O . SER A 1 298 ? -3.673 15.899 -1.055 1.00 92.94 298 SER A O 1
ATOM 2322 N N . THR A 1 299 ? -4.259 14.403 0.513 1.00 93.06 299 THR A N 1
ATOM 2323 C CA . THR A 1 299 ? -5.670 14.795 0.651 1.00 93.06 299 THR A CA 1
ATOM 2324 C C . THR A 1 299 ? -5.964 15.573 1.932 1.00 93.06 299 THR A C 1
ATOM 2326 O O . THR A 1 299 ? -7.032 16.175 2.063 1.00 93.06 299 THR A O 1
ATOM 2329 N N . GLY A 1 300 ? -5.009 15.598 2.864 1.00 96.88 300 GLY A N 1
ATOM 2330 C CA . GLY A 1 300 ? -5.108 16.291 4.141 1.00 96.88 300 GLY A CA 1
ATOM 2331 C C . GLY A 1 300 ? -5.864 15.516 5.225 1.00 96.88 300 GLY A C 1
ATOM 2332 O O . GLY A 1 300 ? -6.705 14.652 4.971 1.00 96.88 300 GLY A O 1
ATOM 2333 N N . SER A 1 301 ? -5.586 15.877 6.479 1.00 97.19 301 SER A N 1
ATOM 2334 C CA . SER A 1 301 ? -6.057 15.153 7.667 1.00 97.19 301 SER A CA 1
ATOM 2335 C C . SER A 1 301 ? -7.580 15.116 7.810 1.00 97.19 301 SER A C 1
ATOM 2337 O O . SER A 1 301 ? -8.134 14.113 8.253 1.00 97.19 301 SER A O 1
ATOM 2339 N N . ALA A 1 302 ? -8.283 16.176 7.400 1.00 97.69 302 ALA A N 1
ATOM 2340 C CA . ALA A 1 302 ? -9.743 16.232 7.471 1.00 97.69 302 ALA A CA 1
ATOM 2341 C C . ALA A 1 302 ? -10.408 15.157 6.593 1.00 97.69 302 ALA A C 1
ATOM 2343 O O . ALA A 1 302 ? -11.350 14.491 7.031 1.00 97.69 302 ALA A O 1
ATOM 2344 N N . LYS A 1 303 ? -9.899 14.964 5.370 1.00 97.50 303 LYS A N 1
ATOM 2345 C CA . LYS A 1 303 ? -10.415 13.963 4.432 1.00 97.50 303 LYS A CA 1
ATOM 2346 C C . LYS A 1 303 ? -10.033 12.546 4.860 1.00 97.50 303 LYS A C 1
ATOM 2348 O O . LYS A 1 303 ? -10.875 11.647 4.782 1.00 97.50 303 LYS A O 1
ATOM 2353 N N . GLU A 1 304 ? -8.820 12.368 5.381 1.00 98.12 304 GLU A N 1
ATOM 2354 C CA . GLU A 1 304 ? -8.368 11.093 5.945 1.00 98.12 304 GLU A CA 1
ATOM 2355 C C . GLU A 1 304 ? -9.276 10.639 7.089 1.00 98.12 304 GLU A C 1
ATOM 2357 O O . GLU A 1 304 ? -9.872 9.561 7.048 1.00 98.12 304 GLU A O 1
ATOM 2362 N N . LYS A 1 305 ? -9.499 11.534 8.055 1.00 98.19 305 LYS A N 1
ATOM 2363 C CA . LYS A 1 305 ? -10.377 11.305 9.201 1.00 98.19 305 LYS A CA 1
ATOM 2364 C C . LYS A 1 305 ? -11.804 10.963 8.783 1.00 98.19 305 LYS A C 1
ATOM 2366 O O . LYS A 1 305 ? -12.401 10.032 9.321 1.00 98.19 305 LYS A O 1
ATOM 2371 N N . GLN A 1 306 ? -12.355 11.696 7.812 1.00 98.19 306 GLN A N 1
ATOM 2372 C CA . GLN A 1 306 ? -13.691 11.428 7.277 1.00 98.19 306 GLN A CA 1
ATOM 2373 C C . GLN A 1 306 ? -13.783 10.022 6.665 1.00 98.19 306 GLN A C 1
ATOM 2375 O O . GLN A 1 306 ? -14.768 9.317 6.894 1.00 98.19 306 GLN A O 1
ATOM 2380 N N . SER A 1 307 ? -12.762 9.613 5.909 1.00 98.06 307 SER A N 1
ATOM 2381 C CA . SER A 1 307 ? -12.708 8.298 5.264 1.00 98.06 307 SER A CA 1
ATOM 2382 C C . SER A 1 307 ? -12.632 7.179 6.303 1.00 98.06 307 SER A C 1
ATOM 2384 O O . SER A 1 307 ? -13.440 6.252 6.257 1.00 98.06 307 SER A O 1
ATOM 2386 N N . LEU A 1 308 ? -11.753 7.311 7.301 1.00 98.31 308 LEU A N 1
ATOM 2387 C CA . LEU A 1 308 ? -11.636 6.368 8.417 1.00 98.31 308 LEU A CA 1
ATOM 2388 C C . LEU A 1 308 ? -12.956 6.220 9.189 1.00 98.31 308 LEU A C 1
ATOM 2390 O O . LEU A 1 308 ? -13.429 5.102 9.393 1.00 98.31 308 LEU A O 1
ATOM 2394 N N . LEU A 1 309 ? -13.596 7.337 9.557 1.00 98.31 309 LEU A N 1
ATOM 2395 C CA . LEU A 1 309 ? -14.896 7.334 10.241 1.00 98.31 309 LEU A CA 1
ATOM 2396 C C . LEU A 1 309 ? -15.962 6.589 9.432 1.00 98.31 309 LEU A C 1
ATOM 2398 O O . LEU A 1 309 ? -16.717 5.786 9.982 1.00 98.31 309 LEU A O 1
ATOM 2402 N N . LEU A 1 310 ? -16.037 6.850 8.128 1.00 98.19 310 LEU A N 1
ATOM 2403 C CA . LEU A 1 310 ? -17.009 6.216 7.244 1.00 98.19 310 LEU A CA 1
ATOM 2404 C C . LEU A 1 310 ? -16.758 4.707 7.133 1.00 98.19 310 LEU A C 1
ATOM 2406 O O . LEU A 1 310 ? -17.699 3.920 7.246 1.00 98.19 310 LEU A O 1
ATOM 2410 N N . LEU A 1 311 ? -15.507 4.294 6.924 1.00 98.38 311 LEU A N 1
ATOM 2411 C CA . LEU A 1 311 ? -15.155 2.888 6.722 1.00 98.38 311 LEU A CA 1
ATOM 2412 C C . LEU A 1 311 ? -15.296 2.058 7.999 1.00 98.38 311 LEU A C 1
ATOM 2414 O O . LEU A 1 311 ? -15.808 0.942 7.932 1.00 98.38 311 LEU A O 1
ATOM 2418 N N . ILE A 1 312 ? -14.940 2.608 9.163 1.00 98.38 312 ILE A N 1
ATOM 2419 C CA . ILE A 1 312 ? -15.150 1.922 10.444 1.00 98.38 312 ILE A CA 1
ATOM 2420 C C . ILE A 1 312 ? -16.654 1.764 10.728 1.00 98.38 312 ILE A C 1
ATOM 2422 O O . ILE A 1 312 ? -17.103 0.677 11.086 1.00 98.38 312 ILE A O 1
ATOM 2426 N N . ASN A 1 313 ? -17.474 2.789 10.467 1.00 98.06 313 ASN A N 1
ATOM 2427 C CA . ASN A 1 313 ? -18.933 2.656 10.577 1.00 98.06 313 ASN A CA 1
ATOM 2428 C C . ASN A 1 313 ? -19.510 1.591 9.629 1.00 98.06 313 ASN A C 1
ATOM 2430 O O . ASN A 1 313 ? -20.463 0.903 9.988 1.00 98.06 313 ASN A O 1
ATOM 2434 N N . LYS A 1 314 ? -18.938 1.412 8.433 1.00 97.69 314 LYS A N 1
ATOM 2435 C CA . LYS A 1 314 ? -19.379 0.376 7.486 1.00 97.69 314 LYS A CA 1
ATOM 2436 C C . LYS A 1 314 ? -19.094 -1.055 7.938 1.00 97.69 314 LYS A C 1
ATOM 2438 O O . LYS A 1 314 ? -19.731 -1.953 7.408 1.00 97.69 314 LYS A O 1
ATOM 2443 N N . VAL A 1 315 ? -18.125 -1.282 8.825 1.00 97.75 315 VAL A N 1
ATOM 2444 C CA . VAL A 1 315 ? -17.825 -2.633 9.340 1.00 97.75 315 VAL A CA 1
ATOM 2445 C C . VAL A 1 315 ? -18.511 -2.929 10.674 1.00 97.75 315 VAL A C 1
ATOM 2447 O O . VAL A 1 315 ? -18.514 -4.074 11.119 1.00 97.75 315 VAL A O 1
ATOM 2450 N N . LEU A 1 316 ? -19.089 -1.909 11.312 1.00 95.88 316 LEU A N 1
ATOM 2451 C CA . LEU A 1 316 ? -19.906 -2.049 12.519 1.00 95.88 316 LEU A CA 1
ATOM 2452 C C . LEU A 1 316 ? -21.351 -2.474 12.220 1.00 95.88 316 LEU A C 1
ATOM 2454 O O . LEU A 1 316 ? -21.981 -3.075 13.088 1.00 95.88 316 LEU A O 1
ATOM 2458 N N . ASN A 1 317 ? -21.851 -2.152 11.023 1.00 80.31 317 ASN A N 1
ATOM 2459 C CA . ASN A 1 317 ? -23.195 -2.483 10.538 1.00 80.31 317 ASN A CA 1
ATOM 2460 C C . ASN A 1 317 ? -23.160 -3.691 9.598 1.00 80.31 317 ASN A C 1
ATOM 2462 O O . ASN A 1 317 ? -24.147 -4.455 9.606 1.00 80.31 317 ASN A O 1
#

Radius of gyration: 33.89 Å; chains: 1; bounding box: 63×104×112 Å

Foldseek 3Di:
DDDDDDDDDDPPVVVVVVVVVVVVVVVVVVVDDDPPPPPDDDDDDDDDDDDDDDDDDDDDDDDDDDDDDDDDDDDDDDDDDDDDDDDDDDDDDDDDDDDDDDDDDPPPVVVVVVPPPPPPPPPDDQQVVVVVLVQVLCCVAPDDVVDHDDDPDTDNDDWDWDWDWDDDPNATFTKTATPVRPDIDGDDDDPSVDRPQDFPNFGWDQDPLQKIFGPPDAQAADPNAGEKEWAEEPVDVQSVVAVVLLVVLCVVCPPNHHYHYHYVHCPPVVLQCRVPVSNAPGKIQTRVGMIHGTHSPVVDSVVVSVVSNVRNVVNSD

pLDDT: mean 72.23, std 26.74, range [28.27, 98.75]

Sequence (317 aa):
MNEQENGESSKSKKIIIGLIVVSVILGIYYFNKPVVIDDKKVDQAKVSDEQPQGENKEEVSEVKPEVVSEEGKEGEEKKDVSAETIIESVEVKTGTVKKDIEQKPVDAMALVNSLISTPVAVVTMEPKKAADKAVDYVNKYIVPQEQKAKVVQVFPEKITFYRFLMDVAGQQYPSYVSIDGKTLLSAKEYDLDKNPNTIDGKEFVNIDNGFQEVKGAEVCKENGKPIVYFFGSKTCPHCEWELPIVQEVAKLFGDKISYHENIDSDKDSAILSKFSPQGGIPTLVIGCKYFKIGSGESTGSAKEKQSLLLLINKVLN